Protein AF-W7A3Y7-F1 (afdb_monomer_lite)

Structure (mmCIF, N/CA/C/O backbone):
data_AF-W7A3Y7-F1
#
_entry.id   AF-W7A3Y7-F1
#
loop_
_atom_site.group_PDB
_atom_site.id
_atom_site.type_symbol
_atom_site.label_atom_id
_atom_site.label_alt_id
_atom_site.label_comp_id
_atom_site.label_asym_id
_atom_site.label_entity_id
_atom_site.label_seq_id
_atom_site.pdbx_PDB_ins_code
_atom_site.Cartn_x
_atom_site.Cartn_y
_atom_site.Cartn_z
_atom_site.occupancy
_atom_site.B_iso_or_equiv
_atom_site.auth_seq_id
_atom_site.auth_comp_id
_atom_site.auth_asym_id
_atom_site.auth_atom_id
_atom_site.pdbx_PDB_model_num
ATOM 1 N N . MET A 1 1 ? 10.934 14.069 -15.370 1.00 60.59 1 MET A N 1
ATOM 2 C CA . MET A 1 1 ? 11.482 12.691 -15.290 1.00 60.59 1 MET A CA 1
ATOM 3 C C . MET A 1 1 ? 10.291 11.800 -15.023 1.00 60.59 1 MET A C 1
ATOM 5 O O . MET A 1 1 ? 9.568 12.120 -14.091 1.00 60.59 1 MET A O 1
ATOM 9 N N . ALA A 1 2 ? 10.049 10.780 -15.849 1.00 69.75 2 ALA A N 1
ATOM 10 C CA . ALA A 1 2 ? 8.866 9.931 -15.703 1.00 69.75 2 ALA A CA 1
ATOM 11 C C . ALA A 1 2 ? 8.792 9.339 -14.287 1.00 69.75 2 ALA A C 1
ATOM 13 O O . ALA A 1 2 ? 9.821 8.913 -13.747 1.00 69.75 2 ALA A O 1
ATOM 14 N N . LEU A 1 3 ? 7.596 9.339 -13.691 1.00 74.62 3 LEU A N 1
ATOM 15 C CA . LEU A 1 3 ? 7.361 8.650 -12.430 1.00 74.62 3 LEU A CA 1
ATOM 16 C C . LEU A 1 3 ? 7.684 7.170 -12.611 1.00 74.62 3 LEU A C 1
ATOM 18 O O . LEU A 1 3 ? 7.293 6.554 -13.598 1.00 74.62 3 LEU A O 1
ATOM 22 N N . ARG A 1 4 ? 8.398 6.613 -11.637 1.00 90.56 4 ARG A N 1
ATOM 23 C CA . ARG A 1 4 ? 8.626 5.177 -11.542 1.00 90.56 4 ARG A CA 1
ATOM 24 C C . ARG A 1 4 ? 8.262 4.723 -10.151 1.00 90.56 4 ARG A C 1
ATOM 26 O O . ARG A 1 4 ? 8.845 5.215 -9.181 1.00 90.56 4 ARG A O 1
ATOM 33 N N . PHE A 1 5 ? 7.337 3.777 -10.054 1.00 95.06 5 PHE A N 1
ATOM 34 C CA . PHE A 1 5 ? 6.954 3.227 -8.758 1.00 95.06 5 PHE A CA 1
ATOM 35 C C . PHE A 1 5 ? 8.155 2.580 -8.046 1.00 95.06 5 PHE A C 1
ATOM 37 O O . PHE A 1 5 ? 8.391 2.859 -6.872 1.00 95.06 5 PHE A O 1
ATOM 44 N N . SER A 1 6 ? 9.006 1.848 -8.779 1.00 94.56 6 SER A N 1
ATOM 45 C CA . SER A 1 6 ? 10.270 1.297 -8.259 1.00 94.56 6 SER A CA 1
ATOM 46 C C . SER A 1 6 ? 11.195 2.374 -7.671 1.00 94.56 6 SER A C 1
ATOM 48 O O . SER A 1 6 ? 11.823 2.171 -6.632 1.00 94.56 6 SER A O 1
ATOM 50 N N . SER A 1 7 ? 11.242 3.559 -8.290 1.00 94.25 7 SER A N 1
ATOM 51 C CA . SER A 1 7 ? 12.033 4.693 -7.802 1.00 94.25 7 SER A CA 1
ATOM 52 C C . SER A 1 7 ? 11.414 5.364 -6.579 1.00 94.25 7 SER A C 1
ATOM 54 O O . SER A 1 7 ? 12.153 5.914 -5.765 1.00 94.25 7 SER A O 1
ATOM 56 N N . TRP A 1 8 ? 10.085 5.348 -6.437 1.00 95.69 8 TRP A N 1
ATOM 57 C CA . TRP A 1 8 ? 9.432 5.780 -5.201 1.00 95.69 8 TRP A CA 1
ATOM 58 C C . TRP A 1 8 ? 9.780 4.827 -4.055 1.00 95.69 8 TRP A C 1
ATOM 60 O O . TRP A 1 8 ? 10.244 5.299 -3.020 1.00 95.69 8 TRP A O 1
ATOM 70 N N . ILE A 1 9 ? 9.672 3.509 -4.270 1.00 97.12 9 ILE A N 1
ATOM 71 C CA . ILE A 1 9 ? 10.084 2.494 -3.287 1.00 97.12 9 ILE A CA 1
ATOM 72 C C . ILE A 1 9 ? 11.528 2.733 -2.836 1.00 97.12 9 ILE A C 1
ATOM 74 O O . ILE A 1 9 ? 11.793 2.832 -1.640 1.00 97.12 9 ILE A O 1
ATOM 78 N N . GLU A 1 10 ? 12.451 2.898 -3.784 1.00 95.38 10 GLU A N 1
ATOM 79 C CA . GLU A 1 10 ? 13.852 3.168 -3.468 1.00 95.38 10 GLU A CA 1
ATOM 80 C C . GLU A 1 10 ? 14.019 4.476 -2.677 1.00 95.38 10 GLU A C 1
ATOM 82 O O . GLU A 1 10 ? 14.475 4.479 -1.538 1.00 95.38 10 GLU A O 1
ATOM 87 N N . LYS A 1 11 ? 13.609 5.610 -3.248 1.00 95.38 11 LYS A N 1
ATOM 88 C CA . LYS A 1 11 ? 13.952 6.926 -2.689 1.00 95.38 11 LYS A CA 1
ATOM 89 C C . LYS A 1 11 ? 13.174 7.274 -1.426 1.00 95.38 11 LYS A C 1
ATOM 91 O O . LYS A 1 11 ? 13.596 8.143 -0.661 1.00 95.38 11 LYS A O 1
ATOM 96 N N . ARG A 1 12 ? 11.978 6.708 -1.255 1.00 95.75 12 ARG A N 1
ATOM 97 C CA . ARG A 1 12 ? 11.055 7.085 -0.177 1.00 95.75 12 ARG A CA 1
ATOM 98 C C . ARG A 1 12 ? 10.950 6.043 0.916 1.00 95.75 12 ARG A C 1
ATOM 100 O O . ARG A 1 12 ? 10.725 6.444 2.054 1.00 95.75 12 ARG A O 1
ATOM 107 N N . LEU A 1 13 ? 11.145 4.764 0.604 1.00 95.88 13 LEU A N 1
ATOM 108 C CA . LEU A 1 13 ? 11.125 3.707 1.614 1.00 95.88 13 LEU A CA 1
ATOM 109 C C . LEU A 1 13 ? 12.544 3.245 1.926 1.00 95.88 13 LEU A C 1
ATOM 111 O O . LEU A 1 13 ? 12.982 3.353 3.066 1.00 95.88 13 LEU A O 1
ATOM 115 N N . TRP A 1 14 ? 13.291 2.804 0.912 1.00 93.62 14 TRP A N 1
ATOM 116 C CA . TRP A 1 14 ? 14.622 2.238 1.116 1.00 93.62 14 TRP A CA 1
ATOM 117 C C . TRP A 1 14 ? 15.606 3.269 1.673 1.00 93.62 14 TRP A C 1
ATOM 119 O O . TRP A 1 14 ? 16.151 3.067 2.754 1.00 93.62 14 TRP A O 1
ATOM 129 N N . ASP A 1 15 ? 15.804 4.395 0.993 1.00 94.38 15 ASP A N 1
ATOM 130 C CA . ASP A 1 15 ? 16.805 5.405 1.370 1.00 94.38 15 ASP A CA 1
ATOM 131 C C . ASP A 1 15 ? 16.463 6.147 2.670 1.00 94.38 15 ASP A C 1
ATOM 133 O O . ASP A 1 15 ? 17.342 6.715 3.318 1.00 94.38 15 ASP A O 1
ATOM 137 N N . LYS A 1 16 ? 15.182 6.151 3.058 1.00 94.31 16 LYS A N 1
ATOM 138 C CA . LYS A 1 16 ? 14.692 6.805 4.280 1.00 94.31 16 LYS A CA 1
ATOM 139 C C . LYS A 1 16 ? 14.500 5.852 5.457 1.00 94.31 16 LYS A C 1
ATOM 141 O O . LYS A 1 16 ? 14.085 6.324 6.520 1.00 94.31 16 LYS A O 1
ATOM 146 N N . ARG A 1 17 ? 14.754 4.552 5.275 1.00 93.50 17 ARG A N 1
ATOM 147 C CA . ARG A 1 17 ? 14.621 3.559 6.344 1.00 93.50 17 ARG A CA 1
ATOM 148 C C . ARG A 1 17 ? 15.483 3.952 7.533 1.00 93.50 17 ARG A C 1
ATOM 150 O O . ARG A 1 17 ? 16.580 4.489 7.364 1.00 93.50 17 ARG A O 1
ATOM 157 N N . ASP A 1 18 ? 14.978 3.698 8.729 1.00 86.31 18 ASP A N 1
ATOM 158 C CA . ASP A 1 18 ? 15.773 3.941 9.922 1.00 86.31 18 ASP A CA 1
ATOM 159 C C . ASP A 1 18 ? 16.902 2.904 10.021 1.00 86.31 18 ASP A C 1
ATOM 161 O O . ASP A 1 18 ? 16.660 1.698 9.973 1.00 86.31 18 ASP A O 1
ATOM 165 N N . LEU A 1 19 ? 18.140 3.389 10.126 1.00 78.00 19 LEU A N 1
ATOM 166 C CA . LEU A 1 19 ? 19.330 2.570 10.383 1.00 78.00 19 LEU A CA 1
ATOM 167 C C . LEU A 1 19 ? 19.715 2.586 11.872 1.00 78.00 19 LEU A C 1
ATOM 169 O O . LEU A 1 19 ? 20.719 1.988 12.259 1.00 78.00 19 LEU A O 1
ATOM 173 N N . GLY A 1 20 ? 18.967 3.324 12.696 1.00 67.62 20 GLY A N 1
ATOM 174 C CA . GLY A 1 20 ? 19.275 3.571 14.094 1.00 67.62 20 GLY A CA 1
ATOM 175 C C . GLY A 1 20 ? 19.266 2.313 14.964 1.00 67.62 20 GLY A C 1
ATOM 176 O O . GLY A 1 20 ? 18.421 1.430 14.836 1.00 67.62 20 GLY A O 1
ATOM 177 N N . THR A 1 21 ? 20.198 2.281 15.916 1.00 55.84 21 THR A N 1
ATOM 178 C CA . THR A 1 21 ? 20.364 1.250 16.956 1.00 55.84 21 THR A CA 1
ATOM 179 C C . THR A 1 21 ? 19.350 1.339 18.104 1.00 55.84 21 THR A C 1
ATOM 181 O O . THR A 1 21 ? 19.388 0.501 18.999 1.00 55.84 21 THR A O 1
ATOM 184 N N . GLU A 1 22 ? 18.469 2.347 18.122 1.00 54.97 22 GLU A N 1
ATOM 185 C CA . GLU A 1 22 ? 17.549 2.618 19.245 1.00 54.97 22 GLU A CA 1
ATOM 186 C C . GLU A 1 22 ? 16.106 2.153 19.022 1.00 54.97 22 GLU A C 1
ATOM 188 O O . GLU A 1 22 ? 15.279 2.263 19.932 1.00 54.97 22 GLU A O 1
ATOM 193 N N . ALA A 1 23 ? 15.777 1.605 17.850 1.00 56.00 23 ALA A N 1
ATOM 194 C CA . ALA A 1 23 ? 14.502 0.922 17.702 1.00 56.00 23 ALA A CA 1
ATOM 195 C C . ALA A 1 23 ? 14.507 -0.272 18.666 1.00 56.00 23 ALA A C 1
ATOM 197 O O . ALA A 1 23 ? 15.309 -1.192 18.497 1.00 56.00 23 ALA A O 1
ATOM 198 N N . LYS A 1 24 ? 13.648 -0.236 19.701 1.00 59.78 24 LYS A N 1
ATOM 199 C CA . LYS A 1 24 ? 13.342 -1.416 20.521 1.00 59.78 24 LYS A CA 1
ATOM 200 C C . LYS A 1 24 ? 13.127 -2.557 19.545 1.00 59.78 24 LYS A C 1
ATOM 202 O O . LYS A 1 24 ? 12.223 -2.432 18.728 1.00 59.78 24 LYS A O 1
ATOM 207 N N . GLU A 1 25 ? 13.976 -3.585 19.595 1.00 58.66 25 GLU A N 1
ATOM 208 C CA . GLU A 1 25 ? 13.866 -4.760 18.731 1.00 58.66 25 GLU A CA 1
ATOM 209 C C . GLU A 1 25 ? 12.423 -5.254 18.823 1.00 58.66 25 GLU A C 1
ATOM 211 O O . GLU A 1 25 ? 12.028 -5.777 19.873 1.00 58.66 25 GLU A O 1
ATOM 216 N N . PRO A 1 26 ? 11.586 -5.006 17.800 1.00 60.00 26 PRO A N 1
ATOM 217 C CA . PRO A 1 26 ? 10.207 -5.407 17.904 1.00 60.00 26 PRO A CA 1
ATOM 218 C C . PRO A 1 26 ? 10.237 -6.923 17.782 1.00 60.00 26 PRO A C 1
ATOM 220 O O . PRO A 1 26 ? 10.979 -7.485 16.970 1.00 60.00 26 PRO A O 1
ATOM 223 N N . THR A 1 27 ? 9.527 -7.575 18.690 1.00 59.59 27 THR A N 1
ATOM 224 C CA . THR A 1 27 ? 9.812 -8.962 19.063 1.00 59.59 27 THR A CA 1
ATOM 225 C C . THR A 1 27 ? 9.476 -9.939 17.932 1.00 59.59 27 THR A C 1
ATOM 227 O O . THR A 1 27 ? 10.011 -11.043 17.909 1.00 59.59 27 THR A O 1
ATOM 230 N N . GLU A 1 28 ? 8.640 -9.518 16.970 1.00 81.44 28 GLU A N 1
ATOM 231 C CA . GLU A 1 28 ? 8.126 -10.346 15.874 1.00 81.44 28 GLU A CA 1
ATOM 232 C C . GLU A 1 28 ? 7.892 -9.542 14.575 1.00 81.44 28 GLU A C 1
ATOM 234 O O . GLU A 1 28 ? 7.748 -8.314 14.596 1.00 81.44 28 GLU A O 1
ATOM 239 N N . GLY A 1 29 ? 7.845 -10.239 13.434 1.00 88.81 29 GLY A N 1
ATOM 240 C CA . GLY A 1 29 ? 7.536 -9.678 12.111 1.00 88.81 29 GLY A CA 1
ATOM 241 C C . GLY A 1 29 ? 8.755 -9.289 11.266 1.00 88.81 29 GLY A C 1
ATOM 242 O O . GLY A 1 29 ? 9.895 -9.299 11.726 1.00 88.81 29 GLY A O 1
ATOM 243 N N . ILE A 1 30 ? 8.499 -8.955 10.001 1.00 93.81 30 ILE A N 1
ATOM 244 C CA . ILE A 1 30 ? 9.541 -8.635 9.014 1.00 93.81 30 ILE A CA 1
ATOM 245 C C . ILE A 1 30 ? 10.103 -7.222 9.207 1.00 93.81 30 ILE A C 1
ATOM 247 O O . ILE A 1 30 ? 9.385 -6.300 9.603 1.00 93.81 30 ILE A O 1
ATOM 251 N N . ARG A 1 31 ? 11.380 -7.014 8.864 1.00 94.44 31 ARG A N 1
ATOM 252 C CA . ARG A 1 31 ? 12.031 -5.689 8.909 1.00 94.44 31 ARG A CA 1
ATOM 253 C C . ARG A 1 31 ? 12.672 -5.318 7.592 1.00 94.44 31 ARG A C 1
ATOM 255 O O . ARG A 1 31 ? 13.374 -6.129 6.992 1.00 94.44 31 ARG A O 1
ATOM 262 N N . LEU A 1 32 ? 12.556 -4.056 7.193 1.00 95.00 32 LEU A N 1
ATOM 263 C CA . LEU A 1 32 ? 13.167 -3.577 5.957 1.00 95.00 32 LEU A CA 1
ATOM 264 C C . LEU A 1 32 ? 14.701 -3.721 5.965 1.00 95.00 32 LEU A C 1
ATOM 266 O O . LEU A 1 32 ? 15.293 -4.066 4.943 1.00 95.00 32 LEU A O 1
ATOM 270 N N . LYS A 1 33 ? 15.339 -3.552 7.135 1.00 94.12 33 LYS A N 1
ATOM 271 C CA . LYS A 1 33 ? 16.793 -3.734 7.321 1.00 94.12 33 LYS A CA 1
ATOM 272 C C . LYS A 1 33 ? 17.286 -5.150 6.983 1.00 94.12 33 LYS A C 1
ATOM 274 O O . LYS A 1 33 ? 18.438 -5.321 6.612 1.00 94.12 33 LYS A O 1
ATOM 279 N N . GLU A 1 34 ? 16.431 -6.172 7.051 1.00 93.50 34 GLU A N 1
ATOM 280 C CA . GLU A 1 34 ? 16.818 -7.563 6.754 1.00 93.50 34 GLU A CA 1
ATOM 281 C C . GLU A 1 34 ? 17.091 -7.803 5.266 1.00 93.50 34 GLU A C 1
ATOM 283 O O . GLU A 1 34 ? 17.740 -8.787 4.908 1.00 93.50 34 GLU A O 1
ATOM 288 N N . LEU A 1 35 ? 16.610 -6.916 4.391 1.00 94.81 35 LEU A N 1
ATOM 289 C CA . LEU A 1 35 ? 16.887 -6.965 2.957 1.00 94.81 35 LEU A CA 1
ATOM 290 C C . LEU A 1 35 ? 18.252 -6.349 2.601 1.00 94.81 35 LEU A C 1
ATOM 292 O O . LEU A 1 35 ? 18.639 -6.367 1.430 1.00 94.81 35 LEU A O 1
ATOM 296 N N . GLU A 1 36 ? 18.971 -5.773 3.571 1.00 93.31 36 GLU A N 1
ATOM 297 C CA . GLU A 1 36 ? 20.301 -5.217 3.342 1.00 93.31 36 GLU A CA 1
ATOM 298 C C . GLU A 1 36 ? 21.298 -6.300 2.937 1.00 93.31 36 GLU A C 1
ATOM 300 O O . GLU A 1 36 ? 21.252 -7.446 3.386 1.00 93.31 36 GLU A O 1
ATOM 305 N N . GLN A 1 37 ? 22.221 -5.921 2.057 1.00 87.25 37 GLN A N 1
ATOM 306 C CA . GLN A 1 37 ? 23.302 -6.803 1.664 1.00 87.25 37 GLN A CA 1
ATOM 307 C C . GLN A 1 37 ? 24.358 -6.836 2.770 1.00 87.25 37 GLN A C 1
ATOM 309 O O . GLN A 1 37 ? 24.972 -5.815 3.081 1.00 87.25 37 GLN A O 1
ATOM 314 N N . THR A 1 38 ? 24.638 -8.027 3.292 1.00 84.81 38 THR A N 1
ATOM 315 C CA . THR A 1 38 ? 25.818 -8.242 4.130 1.00 84.81 38 THR A CA 1
ATOM 316 C C . THR A 1 38 ? 27.081 -8.025 3.278 1.00 84.81 38 THR A C 1
ATOM 318 O O . THR A 1 38 ? 27.192 -8.658 2.223 1.00 84.81 38 THR A O 1
ATOM 321 N N . PRO A 1 39 ? 28.058 -7.193 3.701 1.00 81.19 39 PRO A N 1
ATOM 322 C CA . PRO A 1 39 ? 29.222 -6.803 2.890 1.00 81.19 39 PRO A CA 1
ATOM 323 C C . PRO A 1 39 ? 30.081 -7.942 2.304 1.00 81.19 39 PRO A C 1
ATOM 325 O O . PRO A 1 39 ? 30.915 -7.676 1.447 1.00 81.19 39 PRO A O 1
ATOM 328 N N . ASN A 1 40 ? 29.878 -9.197 2.723 1.00 81.25 40 ASN A N 1
ATOM 329 C CA . ASN A 1 40 ? 30.700 -10.348 2.338 1.00 81.25 40 ASN A CA 1
ATOM 330 C C . ASN A 1 40 ? 29.916 -11.535 1.740 1.00 81.25 40 ASN A C 1
ATOM 332 O O . ASN A 1 40 ? 30.507 -12.591 1.518 1.00 81.25 40 ASN A O 1
ATOM 336 N N . THR A 1 41 ? 28.615 -11.393 1.463 1.00 77.31 41 THR A N 1
ATOM 337 C CA . THR A 1 41 ? 27.787 -12.496 0.937 1.00 77.31 41 THR A CA 1
ATOM 338 C C . THR A 1 41 ? 27.327 -12.168 -0.484 1.00 77.31 41 THR A C 1
ATOM 340 O O . THR A 1 41 ? 26.501 -11.284 -0.702 1.00 77.31 41 THR A O 1
ATOM 343 N N . THR A 1 42 ? 27.880 -12.863 -1.480 1.00 72.00 42 THR A N 1
ATOM 344 C CA . THR A 1 42 ? 27.654 -12.590 -2.915 1.00 72.00 42 THR A CA 1
ATOM 345 C C . THR A 1 42 ? 26.399 -13.250 -3.491 1.00 72.00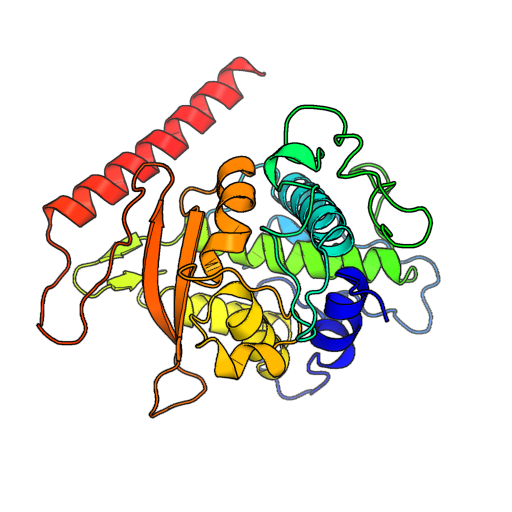 42 THR A C 1
ATOM 347 O O . THR A 1 42 ? 26.144 -13.142 -4.684 1.00 72.00 42 THR A O 1
ATOM 350 N N . ALA A 1 43 ? 25.602 -13.957 -2.691 1.00 85.81 43 ALA A N 1
ATOM 351 C CA . ALA A 1 43 ? 24.397 -14.629 -3.174 1.00 85.81 43 ALA A CA 1
ATOM 352 C C . ALA A 1 43 ? 23.474 -15.006 -2.009 1.00 85.81 43 ALA A C 1
ATOM 354 O O . ALA A 1 43 ? 23.208 -16.180 -1.778 1.00 85.81 43 ALA A O 1
ATOM 355 N N . GLU A 1 44 ? 23.011 -14.024 -1.238 1.00 94.88 44 GLU A N 1
ATOM 356 C CA . GLU A 1 44 ? 22.002 -14.295 -0.212 1.00 94.88 44 GLU A CA 1
ATOM 357 C C . GLU A 1 44 ? 20.596 -14.219 -0.841 1.00 94.88 44 GLU A C 1
ATOM 359 O O . GLU A 1 44 ? 20.191 -13.131 -1.285 1.00 94.88 44 GLU A O 1
ATOM 364 N N . PRO A 1 45 ? 19.865 -15.346 -0.950 1.00 96.00 45 PRO A N 1
ATOM 365 C CA . PRO A 1 45 ? 18.470 -15.311 -1.362 1.00 96.00 45 PRO A CA 1
ATOM 366 C C . PRO A 1 45 ? 17.630 -14.627 -0.276 1.00 96.00 45 PRO A C 1
ATOM 368 O O . PRO A 1 45 ? 17.954 -14.664 0.911 1.00 96.00 45 PRO A O 1
ATOM 371 N N . ILE A 1 46 ? 16.549 -13.975 -0.686 1.00 96.06 46 ILE A N 1
ATOM 372 C CA . ILE A 1 46 ? 15.518 -13.492 0.233 1.00 96.06 46 ILE A CA 1
ATOM 373 C C . ILE A 1 46 ? 14.614 -14.686 0.551 1.00 96.06 46 ILE A C 1
ATOM 375 O O . ILE A 1 46 ? 14.166 -15.362 -0.373 1.00 96.06 46 ILE A O 1
ATOM 379 N N . ASP A 1 47 ? 14.368 -14.944 1.837 1.00 95.56 47 ASP A N 1
ATOM 380 C CA . ASP A 1 47 ? 13.510 -16.047 2.286 1.00 95.56 47 ASP A CA 1
ATOM 381 C C . ASP A 1 47 ? 12.106 -15.944 1.666 1.00 95.56 47 ASP A C 1
ATOM 383 O O . ASP A 1 47 ? 11.441 -14.914 1.775 1.00 95.56 47 ASP A O 1
ATOM 387 N N . GLU A 1 48 ? 11.652 -17.017 1.018 1.00 93.69 48 GLU A N 1
ATOM 388 C CA . GLU A 1 48 ? 10.341 -17.081 0.367 1.00 93.69 48 GLU A CA 1
ATOM 389 C C . GLU A 1 48 ? 9.185 -17.068 1.377 1.00 93.69 48 GLU A C 1
ATOM 391 O O . GLU A 1 48 ? 8.109 -16.555 1.066 1.00 93.69 48 GLU A O 1
ATOM 396 N N . ASN A 1 49 ? 9.419 -17.552 2.603 1.00 93.19 49 ASN A N 1
ATOM 397 C CA . ASN A 1 49 ? 8.409 -17.594 3.665 1.00 93.19 49 ASN A CA 1
ATOM 398 C C . ASN A 1 49 ? 8.286 -16.268 4.427 1.00 93.19 49 ASN A C 1
ATOM 400 O O . ASN A 1 49 ? 7.408 -16.118 5.279 1.00 93.19 49 ASN A O 1
ATOM 404 N N . ARG A 1 50 ? 9.137 -15.284 4.108 1.00 94.31 50 ARG A N 1
ATOM 405 C CA . ARG A 1 50 ? 9.164 -13.955 4.733 1.00 94.31 50 ARG A CA 1
ATOM 406 C C . ARG A 1 50 ? 7.772 -13.330 4.845 1.00 94.31 50 ARG A C 1
ATOM 408 O O . ARG A 1 50 ? 7.415 -12.786 5.883 1.00 94.31 50 ARG A O 1
ATOM 415 N N . TRP A 1 51 ? 6.976 -13.418 3.783 1.00 95.44 51 TRP A N 1
ATOM 416 C CA . TRP A 1 51 ? 5.673 -12.753 3.718 1.00 95.44 51 TRP A CA 1
ATOM 417 C C . TRP A 1 51 ? 4.548 -13.523 4.402 1.00 95.44 51 TRP A C 1
ATOM 419 O O . TRP A 1 51 ? 3.514 -12.928 4.683 1.00 95.44 51 TRP A O 1
ATOM 429 N N . GLU A 1 52 ? 4.727 -14.809 4.712 1.00 91.31 52 GLU A N 1
ATOM 430 C CA . GLU A 1 52 ? 3.701 -15.599 5.407 1.00 91.31 52 GLU A CA 1
ATOM 431 C C . GLU A 1 52 ? 3.529 -15.173 6.870 1.00 91.31 52 GLU A C 1
ATOM 433 O O . GLU A 1 52 ? 2.461 -15.362 7.445 1.00 91.31 52 GLU A O 1
ATOM 438 N N . ARG A 1 53 ? 4.565 -14.559 7.458 1.00 89.12 53 ARG A N 1
ATOM 439 C CA . ARG A 1 53 ? 4.589 -14.084 8.850 1.00 89.12 53 ARG A CA 1
ATOM 440 C C . ARG A 1 53 ? 4.944 -12.605 8.945 1.00 89.12 53 ARG A C 1
ATOM 442 O O . ARG A 1 53 ? 5.706 -12.201 9.821 1.00 89.12 53 ARG A O 1
ATOM 449 N N . ALA A 1 54 ? 4.391 -11.791 8.043 1.00 92.81 54 ALA A N 1
ATOM 450 C CA . ALA A 1 54 ? 4.706 -10.364 7.958 1.00 92.81 54 ALA A CA 1
ATOM 451 C C . ALA A 1 54 ? 4.611 -9.635 9.316 1.00 92.81 54 ALA A C 1
ATOM 453 O O . ALA A 1 54 ? 5.431 -8.764 9.597 1.00 92.81 54 ALA A O 1
ATOM 454 N N . LEU A 1 55 ? 3.660 -10.030 10.171 1.00 94.50 55 LEU A N 1
ATOM 455 C CA . LEU A 1 55 ? 3.388 -9.402 11.471 1.00 94.50 55 LEU A CA 1
ATOM 456 C C . LEU A 1 55 ? 3.555 -10.339 12.677 1.00 94.50 55 LEU A C 1
ATOM 458 O O . LEU A 1 55 ? 3.115 -9.988 13.765 1.00 94.50 55 LEU A O 1
ATOM 462 N N . GLY A 1 56 ? 4.183 -11.506 12.504 1.00 91.56 56 GLY A N 1
ATOM 463 C CA . GLY A 1 56 ? 4.296 -12.501 13.576 1.00 91.56 56 GLY A CA 1
ATOM 464 C C . GLY A 1 56 ? 3.032 -13.338 13.778 1.00 91.56 56 GLY A C 1
ATOM 465 O O . GLY A 1 56 ? 2.202 -13.463 12.869 1.00 91.56 56 GLY A O 1
ATOM 466 N N . ASP A 1 57 ? 2.919 -13.946 14.957 1.00 90.38 57 ASP A N 1
ATOM 467 C CA . ASP A 1 57 ? 1.808 -14.833 15.295 1.00 90.38 57 ASP A CA 1
ATOM 468 C C . ASP A 1 57 ? 0.566 -14.031 15.740 1.00 90.38 57 ASP A C 1
ATOM 470 O O . ASP A 1 57 ? 0.640 -12.880 16.163 1.00 90.38 57 ASP A O 1
ATOM 474 N N . GLY A 1 58 ? -0.623 -14.630 15.627 1.00 90.69 58 GLY A N 1
ATOM 475 C CA . GLY A 1 58 ? -1.884 -14.016 16.076 1.00 90.69 58 GLY A CA 1
ATOM 476 C C . GLY A 1 58 ? -2.623 -13.172 15.032 1.00 90.69 58 GLY A C 1
ATOM 477 O O . GLY A 1 58 ? -3.800 -12.869 15.229 1.00 90.69 58 GLY A O 1
ATOM 478 N N . PHE A 1 59 ? -2.003 -12.870 13.889 1.00 93.75 59 PHE A N 1
ATOM 479 C CA . PHE A 1 59 ? -2.683 -12.234 12.760 1.00 93.75 59 PHE A CA 1
ATOM 480 C C . PHE A 1 59 ? -3.189 -13.258 11.744 1.00 93.75 59 PHE A C 1
ATOM 482 O O . PHE A 1 59 ? -2.485 -14.180 11.336 1.00 93.75 59 PHE A O 1
ATOM 489 N N . THR A 1 60 ? -4.415 -13.059 11.263 1.00 93.25 60 THR A N 1
ATOM 490 C CA . THR A 1 60 ? -4.948 -13.847 10.146 1.00 93.25 60 THR A CA 1
ATOM 491 C C . THR A 1 60 ? -4.414 -13.300 8.824 1.00 93.25 60 THR A C 1
ATOM 493 O O . THR A 1 60 ? -4.766 -12.190 8.432 1.00 93.25 60 THR A O 1
ATOM 496 N N . GLY A 1 61 ? -3.581 -14.067 8.122 1.00 90.56 61 GLY A N 1
ATOM 497 C CA . GLY A 1 61 ? -3.083 -13.719 6.787 1.00 90.56 61 GLY A CA 1
ATOM 498 C C . GLY A 1 61 ? -4.011 -14.162 5.646 1.00 90.56 61 GLY A C 1
ATOM 499 O O . GLY A 1 61 ? -4.866 -15.041 5.793 1.00 90.56 61 GLY A O 1
ATOM 500 N N . LEU A 1 62 ? -3.819 -13.589 4.455 1.00 91.12 62 LEU A N 1
ATOM 501 C CA . LEU A 1 62 ? -4.414 -14.132 3.230 1.00 91.12 62 LEU A CA 1
ATOM 502 C C . LEU A 1 62 ? -3.603 -15.336 2.728 1.00 91.12 62 LEU A C 1
ATOM 504 O O . LEU A 1 62 ? -2.389 -15.266 2.610 1.00 91.12 62 LEU A O 1
ATOM 508 N N . HIS A 1 63 ? -4.283 -16.418 2.338 1.00 91.31 63 HIS A N 1
ATOM 509 C CA . HIS A 1 63 ? -3.675 -17.502 1.549 1.00 91.31 63 HIS A CA 1
ATOM 510 C C . HIS A 1 63 ? -2.872 -16.989 0.337 1.00 91.31 63 HIS A C 1
ATOM 512 O O . HIS A 1 63 ? -3.354 -16.100 -0.374 1.00 91.31 63 HIS A O 1
ATOM 518 N N . ASP A 1 64 ? -1.713 -17.601 0.072 1.00 93.50 64 ASP A N 1
ATOM 519 C CA . ASP A 1 64 ? -0.749 -17.207 -0.967 1.00 93.50 64 ASP A CA 1
ATOM 520 C C . ASP A 1 64 ? -0.328 -15.730 -0.885 1.00 93.50 64 ASP A C 1
ATOM 522 O O . ASP A 1 64 ? -0.229 -15.045 -1.908 1.00 93.50 64 ASP A O 1
ATOM 526 N N . LEU A 1 65 ? -0.096 -15.212 0.327 1.00 94.31 65 LEU A N 1
ATOM 527 C CA . LEU A 1 65 ? 0.230 -13.798 0.521 1.00 94.31 65 LEU A CA 1
ATOM 528 C C . LEU A 1 65 ? 1.436 -13.357 -0.319 1.00 94.31 65 LEU A C 1
ATOM 530 O O . LEU A 1 65 ? 1.371 -12.304 -0.943 1.00 94.31 65 LEU A O 1
ATOM 534 N N . GLN A 1 66 ? 2.469 -14.202 -0.429 1.00 95.25 66 GLN A N 1
ATOM 535 C CA . GLN A 1 66 ? 3.626 -13.983 -1.304 1.00 95.25 66 GLN A CA 1
ATOM 536 C C . GLN A 1 66 ? 3.219 -13.750 -2.768 1.00 95.25 66 GLN A C 1
ATOM 538 O O . GLN A 1 66 ? 3.630 -12.772 -3.388 1.00 95.25 66 GLN A O 1
ATOM 543 N N . LEU A 1 67 ? 2.422 -14.648 -3.355 1.00 94.94 67 LEU A N 1
ATOM 544 C CA . LEU A 1 67 ? 2.028 -14.527 -4.760 1.00 94.94 67 LEU A CA 1
ATOM 545 C C . LEU A 1 67 ? 1.134 -13.300 -4.972 1.00 94.94 67 LEU A C 1
ATOM 547 O O . LEU A 1 67 ? 1.313 -12.571 -5.944 1.00 94.94 67 LEU A O 1
ATOM 551 N N . ARG A 1 68 ? 0.188 -13.053 -4.058 1.00 95.62 68 ARG A N 1
ATOM 552 C CA . ARG A 1 68 ? -0.733 -11.911 -4.140 1.00 95.62 68 ARG A CA 1
ATOM 553 C C . ARG A 1 68 ? 0.002 -10.581 -4.036 1.00 95.62 68 ARG A C 1
ATOM 555 O O . ARG A 1 68 ? -0.265 -9.696 -4.844 1.00 95.62 68 ARG A O 1
ATOM 562 N N . SER A 1 69 ? 0.928 -10.449 -3.087 1.00 96.88 69 SER A N 1
ATOM 563 C CA . SER A 1 69 ? 1.722 -9.232 -2.925 1.00 96.88 69 SER A CA 1
ATOM 564 C C . SER A 1 69 ? 2.641 -9.009 -4.127 1.00 96.88 69 SER A C 1
ATOM 566 O O . SER A 1 69 ? 2.684 -7.895 -4.642 1.00 96.88 69 SER A O 1
ATOM 568 N N . MET A 1 70 ? 3.277 -10.059 -4.662 1.00 96.94 70 MET A N 1
ATOM 569 C CA . MET A 1 70 ? 4.097 -9.963 -5.877 1.00 96.94 70 MET A CA 1
ATOM 570 C C . MET A 1 70 ? 3.283 -9.479 -7.086 1.00 96.94 70 MET A C 1
ATOM 572 O O . MET A 1 70 ? 3.662 -8.499 -7.727 1.00 96.94 70 MET A O 1
ATOM 576 N N . LEU A 1 71 ? 2.150 -10.129 -7.379 1.00 95.88 71 LEU A N 1
ATOM 577 C CA . LEU A 1 71 ? 1.295 -9.757 -8.512 1.00 95.88 71 LEU A CA 1
ATOM 578 C C . LEU A 1 71 ? 0.734 -8.341 -8.351 1.00 95.88 71 LEU A C 1
ATOM 580 O O . LEU A 1 71 ? 0.644 -7.599 -9.326 1.00 95.88 71 LEU A O 1
ATOM 584 N N . MET A 1 72 ? 0.385 -7.944 -7.125 1.00 97.00 72 MET A N 1
ATOM 585 C CA . MET A 1 72 ? -0.086 -6.592 -6.842 1.00 97.00 72 MET A CA 1
ATOM 586 C C . MET A 1 72 ? 1.012 -5.547 -7.024 1.00 97.00 72 MET A C 1
ATOM 588 O O . MET A 1 72 ? 0.752 -4.521 -7.643 1.00 97.00 72 MET A O 1
ATOM 592 N N . CYS A 1 73 ? 2.241 -5.815 -6.582 1.00 97.69 73 CYS A N 1
ATOM 593 C CA . CYS A 1 73 ? 3.385 -4.940 -6.840 1.00 97.69 73 CYS A CA 1
ATOM 594 C C . CYS A 1 73 ? 3.633 -4.741 -8.337 1.00 97.69 73 CYS A C 1
ATOM 596 O O . CYS A 1 73 ? 3.828 -3.610 -8.778 1.00 97.69 73 CYS A O 1
ATOM 598 N N . GLN A 1 74 ? 3.582 -5.817 -9.126 1.00 96.25 74 GLN A N 1
ATOM 599 C CA . GLN A 1 74 ? 3.736 -5.757 -10.583 1.00 96.25 74 GLN A CA 1
ATOM 600 C C . GLN A 1 74 ? 2.609 -4.959 -11.248 1.00 96.25 74 GLN A C 1
ATOM 602 O O . GLN A 1 74 ? 2.872 -4.102 -12.089 1.00 96.25 74 GLN A O 1
ATOM 607 N N . ALA A 1 75 ? 1.361 -5.204 -10.839 1.00 96.25 75 ALA A N 1
ATOM 608 C CA . ALA A 1 75 ? 0.194 -4.501 -11.359 1.00 96.25 75 ALA A CA 1
ATOM 609 C C . ALA A 1 75 ? 0.237 -2.997 -11.030 1.00 96.25 75 ALA A C 1
ATOM 611 O O . ALA A 1 75 ? -0.017 -2.171 -11.903 1.00 96.25 75 ALA A O 1
ATOM 612 N N . VAL A 1 76 ? 0.606 -2.636 -9.796 1.00 96.94 76 VAL A N 1
ATOM 613 C CA . VAL A 1 76 ? 0.751 -1.239 -9.360 1.00 96.94 76 VAL A CA 1
ATOM 614 C C . VAL A 1 76 ? 1.909 -0.551 -10.083 1.00 96.94 76 VAL A C 1
ATOM 616 O O . VAL A 1 76 ? 1.741 0.577 -10.542 1.00 96.94 76 VAL A O 1
ATOM 619 N N . GLU A 1 77 ? 3.059 -1.219 -10.240 1.00 96.38 77 GLU A N 1
ATOM 620 C CA . GLU A 1 77 ? 4.180 -0.683 -11.022 1.00 96.38 77 GLU A CA 1
ATOM 621 C C . GLU A 1 77 ? 3.743 -0.381 -12.458 1.00 96.38 77 GLU A C 1
ATOM 623 O O . GLU A 1 77 ? 3.966 0.725 -12.953 1.00 96.38 77 GLU A O 1
ATOM 628 N N . LEU A 1 78 ? 3.093 -1.341 -13.120 1.00 95.50 78 LEU A N 1
ATOM 629 C CA . LEU A 1 78 ? 2.646 -1.172 -14.497 1.00 95.50 78 LEU A CA 1
ATOM 630 C C . LEU A 1 78 ? 1.607 -0.067 -14.653 1.00 95.50 78 LEU A C 1
ATOM 632 O O . LEU A 1 78 ? 1.730 0.740 -15.576 1.00 95.50 78 LEU A O 1
ATOM 636 N N . TRP A 1 79 ? 0.635 -0.009 -13.745 1.00 96.12 79 TRP A N 1
ATOM 637 C CA . TRP A 1 79 ? -0.385 1.030 -13.746 1.00 96.12 79 TRP A CA 1
ATOM 638 C C . TRP A 1 79 ? 0.233 2.423 -13.608 1.00 96.12 79 TRP A C 1
ATOM 640 O O . TRP A 1 79 ? 0.049 3.278 -14.470 1.00 96.12 79 TRP A O 1
ATOM 650 N N . ILE A 1 80 ? 1.025 2.635 -12.551 1.00 95.75 80 ILE A N 1
ATOM 651 C CA . ILE A 1 80 ? 1.613 3.939 -12.227 1.00 95.75 80 ILE A CA 1
ATOM 652 C C . ILE A 1 80 ? 2.531 4.426 -13.350 1.00 95.75 80 ILE A C 1
ATOM 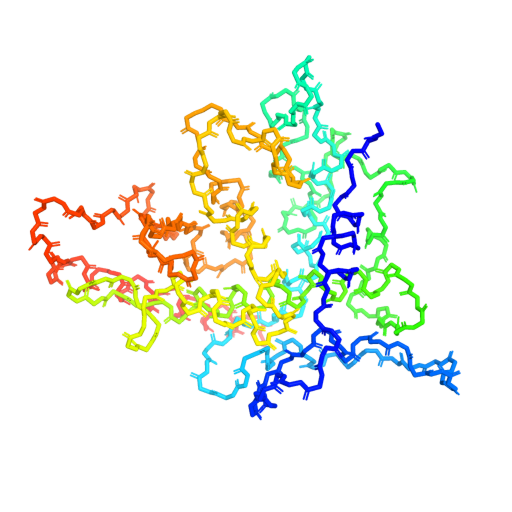654 O O . ILE A 1 80 ? 2.509 5.604 -13.699 1.00 95.75 80 ILE A O 1
ATOM 658 N N . ASN A 1 81 ? 3.319 3.528 -13.939 1.00 94.69 81 ASN A N 1
ATOM 659 C CA . ASN A 1 81 ? 4.258 3.878 -15.002 1.00 94.69 81 ASN A CA 1
ATOM 660 C C . ASN A 1 81 ? 3.581 4.253 -16.332 1.00 94.69 81 ASN A C 1
ATOM 662 O O . ASN A 1 81 ? 4.251 4.810 -17.206 1.00 94.69 81 ASN A O 1
ATOM 666 N N . ASN A 1 82 ? 2.293 3.938 -16.493 1.00 94.50 82 ASN A N 1
ATOM 667 C CA . ASN A 1 82 ? 1.482 4.321 -17.649 1.00 94.50 82 ASN A CA 1
ATOM 668 C C . ASN A 1 82 ? 0.519 5.482 -17.353 1.00 94.50 82 ASN A C 1
ATOM 670 O O . ASN A 1 82 ? -0.233 5.886 -18.240 1.00 94.50 82 ASN A O 1
ATOM 674 N N . LEU A 1 83 ? 0.547 6.059 -16.145 1.00 94.81 83 LEU A N 1
ATOM 675 C CA . LEU A 1 83 ? -0.207 7.276 -15.861 1.00 94.81 83 LEU A CA 1
ATOM 676 C C . LEU A 1 83 ? 0.343 8.467 -16.650 1.00 94.81 83 LEU A C 1
ATOM 678 O O . LEU A 1 83 ? 1.553 8.614 -16.842 1.00 94.81 83 LEU A O 1
ATOM 682 N N . GLU A 1 84 ? -0.562 9.347 -17.061 1.00 93.75 84 GLU A N 1
ATOM 683 C CA . GLU A 1 84 ? -0.216 10.570 -17.774 1.00 93.75 84 GLU A CA 1
ATOM 684 C C . GLU A 1 84 ? -0.085 11.744 -16.808 1.00 93.75 84 GLU A C 1
ATOM 686 O O . GLU A 1 84 ? -0.878 11.908 -15.877 1.00 93.75 84 GLU A O 1
ATOM 691 N N . GLU A 1 85 ? 0.951 12.551 -17.023 1.00 93.75 85 GLU A N 1
ATOM 692 C CA . GLU A 1 85 ? 1.202 13.773 -16.266 1.00 93.75 85 GLU A CA 1
ATOM 693 C C . GLU A 1 85 ? 0.401 14.924 -16.885 1.00 93.75 85 GLU A C 1
ATOM 695 O O . GLU A 1 85 ? 0.519 15.210 -18.077 1.00 93.75 85 GLU A O 1
ATOM 700 N N . THR A 1 86 ? -0.428 15.579 -16.077 1.00 93.19 86 THR A N 1
ATOM 701 C CA . THR A 1 86 ? -1.169 16.778 -16.472 1.00 93.19 86 THR A CA 1
ATOM 702 C C . THR A 1 86 ? -0.233 17.985 -16.578 1.00 93.19 86 THR A C 1
ATOM 704 O O . THR A 1 86 ? 0.922 17.945 -16.150 1.00 93.19 86 THR A O 1
ATOM 707 N N . ALA A 1 87 ? -0.737 19.107 -17.103 1.00 92.75 87 ALA A N 1
ATOM 708 C CA . ALA A 1 87 ? 0.028 20.355 -17.186 1.00 92.75 87 ALA A CA 1
ATOM 709 C C . ALA A 1 87 ? 0.538 20.856 -15.817 1.00 92.75 87 ALA A C 1
ATOM 711 O O . ALA A 1 87 ? 1.574 21.518 -15.756 1.00 92.75 87 ALA A O 1
ATOM 712 N N . ASP A 1 88 ? -0.148 20.495 -14.728 1.00 90.38 88 ASP A N 1
ATOM 713 C CA . ASP A 1 88 ? 0.201 20.874 -13.354 1.00 90.38 88 ASP A CA 1
ATOM 714 C C . ASP A 1 88 ? 1.222 19.922 -12.698 1.00 90.38 88 ASP A C 1
ATOM 716 O O . ASP A 1 88 ? 1.568 20.074 -11.524 1.00 90.38 88 ASP A O 1
ATOM 720 N N . GLY A 1 89 ? 1.728 18.930 -13.439 1.00 90.19 89 GLY A N 1
ATOM 721 C CA . GLY A 1 89 ? 2.731 17.984 -12.945 1.00 90.19 89 GLY A CA 1
ATOM 722 C C . GLY A 1 89 ? 2.170 16.922 -11.994 1.00 90.19 89 GLY A C 1
ATOM 723 O O . GLY A 1 89 ? 2.881 16.432 -11.106 1.00 90.19 89 GLY A O 1
ATOM 724 N N . VAL A 1 90 ? 0.880 16.613 -12.144 1.00 92.69 90 VAL A N 1
ATOM 725 C CA . VAL A 1 90 ? 0.125 15.626 -11.363 1.00 92.69 90 VAL A CA 1
ATOM 726 C C . VAL A 1 90 ? -0.229 14.451 -12.270 1.00 92.69 90 VAL A C 1
ATOM 728 O O . VAL A 1 90 ? -0.559 14.637 -13.436 1.00 92.69 90 VAL A O 1
ATOM 731 N N . TRP A 1 91 ? -0.164 13.229 -11.756 1.00 93.56 91 TRP A N 1
ATOM 732 C CA . TRP A 1 91 ? -0.472 12.021 -12.519 1.00 93.56 91 TRP A CA 1
ATOM 733 C C . TRP A 1 91 ? -1.958 11.691 -12.410 1.00 93.56 91 TRP A C 1
ATOM 735 O O . TRP A 1 91 ? -2.462 11.445 -11.312 1.00 93.56 91 TRP A O 1
ATOM 745 N N . SER A 1 92 ? -2.660 11.692 -13.544 1.00 94.00 92 SER A N 1
ATOM 746 C CA . SER A 1 92 ? -4.113 11.516 -13.589 1.00 94.00 92 SER A CA 1
ATOM 747 C C . SER A 1 92 ? -4.504 10.152 -14.171 1.00 94.00 92 SER A C 1
ATOM 749 O O . SER A 1 92 ? -4.250 9.886 -15.351 1.00 94.00 92 SER A O 1
ATOM 751 N N . PRO A 1 93 ? -5.190 9.292 -13.392 1.00 95.00 93 PRO A N 1
ATOM 752 C CA . PRO A 1 93 ? -5.822 8.075 -13.907 1.00 95.00 93 PRO A CA 1
ATOM 753 C C . PRO A 1 93 ? -6.892 8.328 -14.978 1.00 95.00 93 PRO A C 1
ATOM 755 O O . PRO A 1 93 ? -7.200 7.445 -15.780 1.00 95.00 93 PRO A O 1
ATOM 758 N N . GLU A 1 94 ? -7.495 9.519 -14.988 1.00 94.56 94 GLU A N 1
ATOM 759 C CA . GLU A 1 94 ? -8.527 9.877 -15.965 1.00 94.56 94 GLU A CA 1
ATOM 760 C C . GLU A 1 94 ? -7.921 10.221 -17.323 1.00 94.56 94 GLU A C 1
ATOM 762 O O . GLU A 1 94 ? -8.491 9.832 -18.340 1.00 94.56 94 GLU A O 1
ATOM 767 N N . ALA A 1 95 ? -6.754 10.877 -17.325 1.00 93.56 95 ALA A N 1
ATOM 768 C CA . ALA A 1 95 ? -6.022 11.220 -18.542 1.00 93.56 95 ALA A CA 1
ATOM 769 C C . ALA A 1 95 ? -5.385 9.993 -19.213 1.00 93.56 95 ALA A C 1
ATOM 771 O O . ALA A 1 95 ? -5.357 9.917 -20.432 1.00 93.56 95 ALA A O 1
ATOM 772 N N . SER A 1 96 ? -4.926 9.012 -18.428 1.00 94.50 96 SER A N 1
ATOM 773 C CA . SER A 1 96 ? -4.292 7.802 -18.965 1.00 94.50 96 SER A CA 1
ATOM 774 C C . SER A 1 96 ? -5.279 6.881 -19.686 1.00 94.50 96 SER A C 1
ATOM 776 O O . SER A 1 96 ? -6.362 6.586 -19.172 1.00 94.50 96 SER A O 1
ATOM 778 N N . GLU A 1 97 ? -4.873 6.344 -20.836 1.00 95.38 97 GLU A N 1
ATOM 779 C CA . GLU A 1 97 ? -5.589 5.255 -21.513 1.00 95.38 97 GLU A CA 1
ATOM 780 C C . GLU A 1 97 ? -5.485 3.923 -20.747 1.00 95.38 97 GLU A C 1
ATOM 782 O O . GLU A 1 97 ? -6.399 3.106 -20.822 1.00 95.38 97 GLU A O 1
ATOM 787 N N . CYS A 1 98 ? -4.429 3.721 -19.948 1.00 94.50 98 CYS A N 1
ATOM 788 C CA . CYS A 1 98 ? -4.235 2.506 -19.158 1.00 94.50 98 CYS A CA 1
ATOM 789 C C . CYS A 1 98 ? -5.120 2.505 -17.904 1.00 94.50 98 CYS A C 1
ATOM 791 O O . CYS A 1 98 ? -4.814 3.145 -16.889 1.00 94.50 98 CYS A O 1
ATOM 793 N N . LYS A 1 99 ? -6.225 1.756 -17.946 1.00 95.00 99 LYS A N 1
ATOM 794 C CA . LYS A 1 99 ? -7.117 1.593 -16.788 1.00 95.00 99 LYS A CA 1
ATOM 795 C C . LYS A 1 99 ? -6.615 0.496 -15.848 1.00 95.00 99 LYS A C 1
ATOM 797 O O . LYS A 1 99 ? -5.936 -0.440 -16.262 1.00 95.00 99 LYS A O 1
ATOM 802 N N . VAL A 1 100 ? -6.956 0.601 -14.561 1.00 94.38 100 VAL A N 1
ATOM 803 C CA . VAL A 1 100 ? -6.493 -0.346 -13.525 1.00 94.38 100 VAL A CA 1
ATOM 804 C C . VAL A 1 100 ? -6.875 -1.784 -13.874 1.00 94.38 100 VAL A C 1
ATOM 806 O O . VAL A 1 100 ? -6.080 -2.698 -13.693 1.00 94.38 100 VAL A O 1
ATOM 809 N N . GLU A 1 101 ? -8.072 -1.989 -14.412 1.00 92.81 101 GLU A N 1
ATOM 810 C CA . GLU A 1 101 ? -8.596 -3.300 -14.787 1.00 92.81 101 GLU A CA 1
ATOM 811 C C . GLU A 1 101 ? -7.854 -3.939 -15.976 1.00 92.81 101 GLU A C 1
ATOM 813 O O . GLU A 1 101 ? -8.002 -5.136 -16.223 1.00 92.81 101 GLU A O 1
ATOM 818 N N . GLU A 1 102 ? -7.040 -3.162 -16.693 1.00 93.00 102 GLU A N 1
ATOM 819 C CA . GLU A 1 102 ? -6.385 -3.553 -17.940 1.00 93.00 102 GLU A CA 1
ATOM 820 C C . GLU A 1 102 ? -4.894 -3.890 -17.791 1.00 93.00 102 GLU A C 1
ATOM 822 O O . GLU A 1 102 ? -4.260 -4.335 -18.748 1.00 93.00 102 GLU A O 1
ATOM 827 N N . VAL A 1 103 ? -4.316 -3.733 -16.598 1.00 90.94 103 VAL A N 1
ATOM 828 C CA . VAL A 1 103 ? -2.870 -3.928 -16.373 1.00 90.94 103 VAL A CA 1
ATO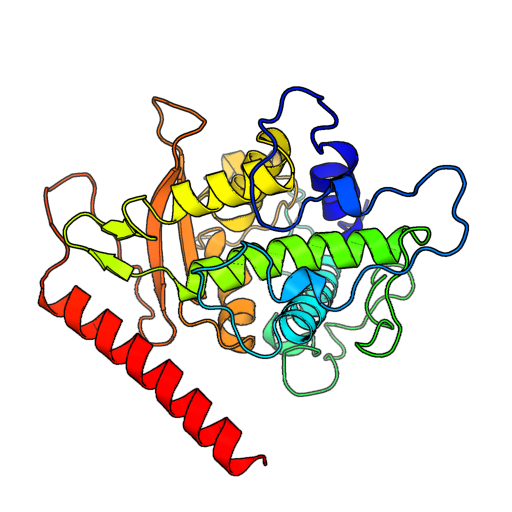M 829 C C . VAL A 1 103 ? -2.415 -5.388 -16.416 1.00 90.94 103 VAL A C 1
ATOM 831 O O . VAL A 1 103 ? -1.222 -5.660 -16.373 1.00 90.94 103 VAL A O 1
ATOM 834 N N . GLY A 1 104 ? -3.328 -6.359 -16.474 1.00 81.00 104 GLY A N 1
ATOM 835 C CA . GLY A 1 104 ? -2.978 -7.777 -16.345 1.00 81.00 104 GLY A CA 1
ATOM 836 C C . GLY A 1 104 ? -2.433 -8.126 -14.948 1.00 81.00 104 GLY A C 1
ATOM 837 O O . GLY A 1 104 ? -2.727 -7.447 -13.964 1.00 81.00 104 GLY A O 1
ATOM 838 N N . PHE A 1 105 ? -1.668 -9.215 -14.828 1.00 84.81 105 PHE A N 1
ATOM 839 C CA . PHE A 1 105 ? -1.132 -9.782 -13.570 1.00 84.81 105 PHE A CA 1
ATOM 840 C C . PHE A 1 105 ? -2.190 -10.242 -12.556 1.00 84.81 105 PHE A C 1
ATOM 842 O O . PHE A 1 105 ? -2.420 -11.439 -12.395 1.00 84.81 105 PHE A O 1
ATOM 849 N N . LEU A 1 106 ? -2.810 -9.294 -11.850 1.00 83.25 106 LEU A N 1
ATOM 850 C CA . LEU A 1 106 ? -3.912 -9.550 -10.922 1.00 83.25 106 LEU A CA 1
ATOM 851 C C . LEU A 1 106 ? -5.231 -9.734 -11.657 1.00 83.25 106 LEU A C 1
ATOM 853 O O . LEU A 1 106 ? -6.096 -10.502 -11.232 1.00 83.25 106 LEU A O 1
ATOM 857 N N . PHE A 1 107 ? -5.389 -8.990 -12.745 1.00 82.44 107 PHE A N 1
ATOM 858 C CA . PHE A 1 107 ? -6.570 -9.019 -13.582 1.00 82.44 107 PHE A CA 1
ATOM 859 C C . PHE A 1 107 ? -6.430 -10.137 -14.611 1.00 82.44 107 PHE A C 1
ATOM 861 O O . PHE A 1 107 ? -5.336 -10.469 -15.061 1.00 82.44 107 PHE A O 1
ATOM 868 N N . THR A 1 108 ? -7.543 -10.801 -14.908 1.00 75.25 108 THR A N 1
ATOM 869 C CA . THR A 1 108 ? -7.554 -11.951 -15.814 1.00 75.25 108 THR A CA 1
ATOM 870 C C . THR A 1 108 ? -7.172 -11.492 -17.212 1.00 75.25 108 THR A C 1
ATOM 872 O O . THR A 1 108 ? -7.903 -10.700 -17.798 1.00 75.25 108 THR A O 1
ATOM 875 N N . GLY A 1 109 ? -6.075 -12.025 -17.748 1.00 74.62 109 GLY A N 1
ATOM 876 C CA . GLY A 1 109 ? -5.651 -11.778 -19.123 1.00 74.62 109 GLY A CA 1
ATOM 877 C C . GLY A 1 109 ? -4.233 -11.229 -19.244 1.00 74.62 109 GLY A C 1
ATOM 878 O O . GLY A 1 109 ? -3.502 -11.070 -18.267 1.00 74.62 109 GLY A O 1
ATOM 879 N N . ILE A 1 110 ? -3.852 -10.990 -20.492 1.00 80.75 110 ILE A N 1
ATOM 880 C CA . ILE A 1 110 ? -2.637 -10.265 -20.870 1.00 80.75 110 ILE A CA 1
ATOM 881 C C . ILE A 1 110 ? -2.935 -8.766 -20.684 1.00 80.75 110 ILE A C 1
ATOM 883 O O . ILE A 1 110 ? -4.085 -8.378 -20.917 1.00 80.75 110 ILE A O 1
ATOM 887 N N . PRO A 1 111 ? -1.961 -7.934 -20.262 1.00 85.31 111 PRO A N 1
ATOM 888 C CA . PRO A 1 111 ? -2.148 -6.485 -20.234 1.00 85.31 111 PRO A CA 1
ATOM 889 C C . PRO A 1 111 ? -2.707 -5.965 -21.567 1.00 85.31 111 PRO A C 1
ATOM 891 O O . PRO A 1 111 ? -2.329 -6.468 -22.630 1.00 85.31 111 PRO A O 1
ATOM 894 N N . SER A 1 112 ? -3.614 -4.985 -21.523 1.00 89.25 112 SER A N 1
ATOM 895 C CA . SER A 1 112 ? -4.109 -4.341 -22.746 1.00 89.25 112 SER A CA 1
ATOM 896 C C . SER A 1 112 ? -2.972 -3.599 -23.458 1.00 89.25 112 SER A C 1
ATOM 898 O O . SER A 1 112 ? -1.959 -3.261 -22.843 1.00 89.25 112 SER A O 1
ATOM 900 N N . ALA A 1 113 ? -3.153 -3.296 -24.747 1.00 88.81 113 ALA A N 1
ATOM 901 C CA . ALA A 1 113 ? -2.193 -2.488 -25.505 1.00 88.81 113 ALA A CA 1
ATOM 902 C C . ALA A 1 113 ? -1.957 -1.099 -24.866 1.00 88.81 113 ALA A C 1
ATOM 904 O O . ALA A 1 113 ? -0.862 -0.549 -24.945 1.00 88.81 113 ALA A O 1
ATOM 905 N N . ALA A 1 114 ? -2.966 -0.546 -24.180 1.00 91.75 114 ALA A N 1
ATOM 906 C CA . ALA A 1 114 ? -2.849 0.722 -23.460 1.00 91.75 114 ALA A CA 1
ATOM 907 C C . ALA A 1 114 ? -1.962 0.611 -22.206 1.00 91.75 114 ALA A C 1
ATOM 909 O O . ALA A 1 114 ? -1.354 1.593 -21.784 1.00 91.75 114 ALA A O 1
ATOM 910 N N . CYS A 1 115 ? -1.851 -0.589 -21.630 1.00 92.56 115 CYS A N 1
ATOM 911 C CA . CYS A 1 115 ? -1.043 -0.896 -20.454 1.00 92.56 115 CYS A CA 1
ATOM 912 C C . CYS A 1 115 ? 0.223 -1.693 -20.802 1.00 92.56 115 CYS A C 1
ATOM 914 O O . CYS A 1 115 ? 0.659 -2.542 -20.021 1.00 92.56 115 CYS A O 1
ATOM 916 N N . GLU A 1 116 ? 0.828 -1.459 -21.966 1.00 89.81 116 GLU A N 1
ATOM 917 C CA . GLU A 1 116 ? 2.035 -2.187 -22.354 1.00 89.81 116 GLU A CA 1
ATOM 918 C C . GLU A 1 116 ? 3.211 -1.903 -21.399 1.00 89.81 116 GLU A C 1
ATOM 920 O O . GLU A 1 116 ? 3.500 -0.742 -21.071 1.00 89.81 116 GLU A O 1
ATOM 925 N N . PRO A 1 117 ? 3.931 -2.948 -20.942 1.00 88.12 117 PRO A N 1
ATOM 926 C CA . PRO A 1 117 ? 5.183 -2.762 -20.230 1.00 88.12 117 PRO A CA 1
ATOM 927 C C . PRO A 1 117 ? 6.189 -2.045 -21.129 1.00 88.12 117 PRO A C 1
ATOM 929 O O . PRO A 1 117 ? 6.512 -2.516 -22.219 1.00 88.12 117 PRO A O 1
ATOM 932 N N . ARG A 1 118 ? 6.732 -0.918 -20.671 1.00 83.31 118 ARG A N 1
ATOM 933 C CA . ARG A 1 118 ? 7.779 -0.207 -21.416 1.00 83.31 118 ARG A CA 1
ATOM 934 C C . ARG A 1 118 ? 9.129 -0.782 -21.002 1.00 83.31 118 ARG A C 1
ATOM 936 O O . ARG A 1 118 ? 9.421 -0.820 -19.806 1.00 83.31 118 ARG A O 1
ATOM 943 N N . GLU A 1 119 ? 9.966 -1.170 -21.972 1.00 72.38 119 GLU A N 1
ATOM 944 C CA . GLU A 1 119 ? 11.231 -1.910 -21.754 1.00 72.38 119 GLU A CA 1
ATOM 945 C C . GLU A 1 119 ? 12.149 -1.311 -20.671 1.00 72.38 119 GLU A C 1
ATOM 947 O O . GLU A 1 119 ? 12.884 -2.037 -20.013 1.00 72.38 119 GLU A O 1
ATOM 952 N N . ASN A 1 120 ? 12.081 0.003 -20.436 1.00 79.88 120 ASN A N 1
ATOM 953 C CA . ASN A 1 120 ? 12.933 0.702 -19.471 1.00 79.88 120 ASN A CA 1
ATOM 954 C C . ASN A 1 120 ? 12.223 1.158 -18.187 1.00 79.88 120 ASN A C 1
ATOM 956 O O . ASN A 1 120 ? 12.843 1.867 -17.388 1.00 79.88 120 ASN A O 1
ATOM 960 N N . ASN A 1 121 ? 10.944 0.822 -17.996 1.00 81.69 121 ASN A N 1
ATOM 961 C CA . ASN A 1 121 ? 10.154 1.328 -16.870 1.00 81.69 121 ASN A CA 1
ATOM 962 C C . ASN A 1 121 ? 9.588 0.234 -15.954 1.00 81.69 121 ASN A C 1
ATOM 964 O O . ASN A 1 121 ? 9.343 0.541 -14.795 1.00 81.69 121 ASN A O 1
ATOM 968 N N . ASN A 1 122 ? 9.408 -1.008 -16.413 1.00 89.56 122 ASN A N 1
ATOM 969 C CA . ASN A 1 122 ? 8.793 -2.078 -15.616 1.00 89.56 122 ASN A CA 1
ATOM 970 C C . ASN A 1 122 ? 9.821 -3.115 -15.161 1.00 89.56 122 ASN A C 1
ATOM 972 O O . ASN A 1 122 ? 10.036 -4.124 -15.836 1.00 89.56 122 ASN A O 1
ATOM 976 N N . GLU A 1 123 ? 10.447 -2.863 -14.011 1.00 93.00 123 GLU A N 1
ATOM 977 C CA . GLU A 1 123 ? 11.553 -3.676 -13.498 1.00 93.00 123 GLU A CA 1
ATOM 978 C C . GLU A 1 123 ? 11.106 -5.070 -13.049 1.00 93.00 123 GLU A C 1
ATOM 980 O O . GLU A 1 123 ? 11.925 -5.988 -12.992 1.00 93.00 123 GLU A O 1
ATOM 985 N N . TRP A 1 124 ? 9.824 -5.247 -12.714 1.00 94.75 124 TRP A N 1
ATOM 986 C CA . TRP A 1 124 ? 9.355 -6.472 -12.066 1.00 94.75 124 TRP A CA 1
ATOM 987 C C . TRP A 1 124 ? 8.535 -7.381 -12.973 1.00 94.75 124 TRP A C 1
ATOM 989 O O . TRP A 1 124 ? 8.272 -8.517 -12.591 1.00 94.75 124 TRP A O 1
ATOM 999 N N . SER A 1 125 ? 8.154 -6.931 -14.170 1.00 89.81 125 SER A N 1
ATOM 1000 C CA . SER A 1 125 ? 7.256 -7.660 -15.085 1.00 89.81 125 SER A CA 1
ATOM 1001 C C . SER A 1 125 ? 7.731 -9.078 -15.453 1.00 89.81 125 SER A C 1
ATOM 1003 O O . SER A 1 125 ? 6.912 -9.976 -15.650 1.00 89.81 125 SER A O 1
ATOM 1005 N N . GLY A 1 126 ? 9.048 -9.301 -15.510 1.00 89.00 126 GLY A N 1
ATOM 1006 C CA . GLY A 1 126 ? 9.648 -10.606 -15.810 1.00 89.00 126 GLY A CA 1
ATOM 1007 C C . GLY A 1 126 ? 9.807 -11.540 -14.605 1.00 89.00 126 GLY A C 1
ATOM 1008 O O . GLY A 1 126 ? 10.111 -12.721 -14.789 1.00 89.00 126 GLY A O 1
ATOM 1009 N N . LEU A 1 127 ? 9.618 -11.041 -13.380 1.00 91.38 127 LEU A N 1
ATOM 1010 C CA . LEU A 1 127 ? 9.820 -11.818 -12.159 1.00 91.38 127 LEU A CA 1
ATOM 1011 C C . LEU A 1 127 ? 8.607 -12.711 -11.894 1.00 91.38 127 LEU A C 1
ATOM 1013 O O . LEU A 1 127 ? 7.456 -12.289 -11.967 1.00 91.38 127 LEU A O 1
ATOM 1017 N N . ARG A 1 128 ? 8.860 -13.987 -11.611 1.00 91.38 128 ARG A N 1
ATOM 1018 C CA . ARG A 1 128 ? 7.822 -14.975 -11.302 1.00 91.38 128 ARG A CA 1
ATOM 1019 C C . ARG A 1 128 ? 8.061 -15.521 -9.905 1.00 91.38 128 ARG A C 1
ATOM 1021 O O . ARG A 1 128 ? 9.177 -15.451 -9.398 1.00 91.38 128 ARG A O 1
ATOM 1028 N N . ARG A 1 129 ? 7.041 -16.165 -9.328 1.00 88.88 129 ARG A N 1
ATOM 1029 C CA . ARG A 1 129 ? 7.149 -16.825 -8.014 1.00 88.88 129 ARG A CA 1
ATOM 1030 C C . ARG A 1 129 ? 8.353 -17.775 -7.955 1.00 88.88 129 ARG A C 1
ATOM 1032 O O . ARG A 1 129 ? 9.041 -17.816 -6.952 1.00 88.88 129 ARG A O 1
ATOM 1039 N N . SER A 1 130 ? 8.641 -18.481 -9.050 1.00 89.06 130 SER A N 1
ATOM 1040 C CA . SER A 1 130 ? 9.741 -19.447 -9.153 1.00 89.06 130 SER A CA 1
ATOM 1041 C C . SER A 1 130 ? 11.133 -18.837 -9.363 1.00 89.06 130 SER A C 1
ATOM 1043 O O . SER A 1 130 ? 12.106 -19.582 -9.405 1.00 89.06 130 SER A O 1
ATOM 1045 N N . SER A 1 131 ? 11.254 -17.527 -9.601 1.00 89.19 131 SER A N 1
ATOM 1046 C CA . SER A 1 131 ? 12.536 -16.908 -9.972 1.00 89.19 131 SER A CA 1
ATOM 1047 C C . SER A 1 131 ? 13.503 -16.762 -8.791 1.00 89.19 131 SER A C 1
ATOM 1049 O O . SER A 1 131 ? 14.706 -16.631 -9.020 1.00 89.19 131 SER A O 1
ATOM 1051 N N . GLY A 1 132 ? 12.996 -16.791 -7.553 1.00 93.81 132 GLY A N 1
ATOM 1052 C CA . GLY A 1 132 ? 13.751 -16.445 -6.349 1.00 93.81 132 GLY A CA 1
ATOM 1053 C C . GLY A 1 132 ? 14.169 -14.968 -6.332 1.00 93.81 132 GLY A C 1
ATOM 1054 O O . GLY A 1 132 ? 14.567 -14.392 -7.347 1.00 93.81 132 GLY A O 1
ATOM 1055 N N . LEU A 1 133 ? 14.095 -14.320 -5.170 1.00 96.50 133 LEU A N 1
ATOM 1056 C CA . LEU A 1 133 ? 14.582 -12.948 -5.002 1.00 96.50 133 LEU A CA 1
ATOM 1057 C C . LEU A 1 133 ? 15.936 -12.959 -4.294 1.00 96.50 133 LEU A C 1
ATOM 1059 O O . LEU A 1 133 ? 16.225 -13.835 -3.486 1.00 96.50 133 LEU A O 1
ATOM 1063 N N . TRP A 1 134 ? 16.788 -11.984 -4.607 1.00 96.19 134 TRP A N 1
ATOM 1064 C CA . TRP A 1 134 ? 18.187 -11.979 -4.169 1.00 96.19 134 TRP A CA 1
ATOM 1065 C C . TRP A 1 134 ? 18.557 -10.625 -3.586 1.00 96.19 134 TRP A C 1
ATOM 1067 O O . TRP A 1 134 ? 18.384 -9.607 -4.258 1.00 96.19 134 TRP A O 1
ATOM 1077 N N . LYS A 1 135 ? 19.144 -10.607 -2.382 1.00 95.94 135 LYS A N 1
ATOM 1078 C CA . LYS A 1 135 ? 19.482 -9.359 -1.681 1.00 95.94 135 LYS A CA 1
ATOM 1079 C C . LYS A 1 135 ? 20.489 -8.503 -2.434 1.00 95.94 135 LYS A C 1
ATOM 1081 O O . LYS A 1 135 ? 20.482 -7.299 -2.264 1.00 95.94 135 LYS A O 1
ATOM 1086 N N . GLN A 1 136 ? 21.340 -9.065 -3.289 1.00 94.25 136 GLN A N 1
ATOM 1087 C CA . GLN A 1 136 ? 22.316 -8.278 -4.059 1.00 94.25 136 GLN A CA 1
ATOM 1088 C C . GLN A 1 136 ? 21.698 -7.500 -5.232 1.00 94.25 136 GLN A C 1
ATOM 1090 O O . GLN A 1 136 ? 22.198 -6.441 -5.618 1.00 94.25 136 GLN A O 1
ATOM 1095 N N . GLN A 1 137 ? 20.592 -7.992 -5.793 1.00 94.31 137 GLN A N 1
ATOM 1096 C CA . GLN A 1 137 ? 19.981 -7.393 -6.971 1.00 94.31 137 GLN A CA 1
ATOM 1097 C C . GLN A 1 137 ? 19.035 -6.275 -6.535 1.00 94.31 137 GLN A C 1
ATOM 1099 O O . GLN A 1 137 ? 18.021 -6.514 -5.884 1.00 94.31 137 GLN A O 1
ATOM 1104 N N . LYS A 1 138 ? 19.366 -5.031 -6.894 1.00 94.44 138 LYS A N 1
ATOM 1105 C CA . LYS A 1 138 ? 18.612 -3.843 -6.464 1.00 94.44 138 LYS A CA 1
ATOM 1106 C C . LYS A 1 138 ? 17.114 -3.936 -6.786 1.00 94.44 138 LYS A C 1
ATOM 1108 O O . LYS A 1 138 ? 16.293 -3.703 -5.907 1.00 94.44 138 LYS A O 1
ATOM 1113 N N . HIS A 1 139 ? 16.764 -4.322 -8.009 1.00 95.38 139 HIS A N 1
ATOM 1114 C CA . HIS A 1 139 ? 15.368 -4.454 -8.427 1.00 95.38 139 HIS A CA 1
ATOM 1115 C C . HIS A 1 139 ? 14.629 -5.577 -7.668 1.00 95.38 139 HIS A C 1
ATOM 1117 O O . HIS A 1 139 ? 13.457 -5.408 -7.344 1.00 95.38 139 HIS A O 1
ATOM 1123 N N . HIS A 1 140 ? 15.315 -6.665 -7.277 1.00 96.62 140 HIS A N 1
ATOM 1124 C CA . HIS A 1 140 ? 14.747 -7.698 -6.395 1.00 96.62 140 HIS A CA 1
ATOM 1125 C C . HIS A 1 140 ? 14.480 -7.167 -4.984 1.00 96.62 140 HIS A C 1
ATOM 1127 O O . HIS A 1 140 ? 13.423 -7.452 -4.427 1.00 96.62 140 HIS A O 1
ATOM 1133 N N . ARG A 1 141 ? 15.396 -6.374 -4.406 1.00 96.31 141 ARG A N 1
ATOM 1134 C CA . ARG A 1 141 ? 15.162 -5.722 -3.104 1.00 96.31 141 ARG A CA 1
ATOM 1135 C C . ARG A 1 141 ? 13.984 -4.754 -3.160 1.00 96.31 141 ARG A C 1
ATOM 1137 O O . ARG A 1 141 ? 13.180 -4.733 -2.234 1.00 96.31 141 ARG A O 1
ATOM 1144 N N . ASN A 1 142 ? 13.862 -3.983 -4.241 1.00 96.88 142 ASN A N 1
ATOM 1145 C CA . ASN A 1 142 ? 12.741 -3.064 -4.431 1.00 96.88 142 ASN A CA 1
ATOM 1146 C C . ASN A 1 142 ? 11.408 -3.824 -4.529 1.00 96.88 142 ASN A C 1
ATOM 1148 O O . ASN A 1 142 ? 10.452 -3.449 -3.852 1.00 96.88 142 ASN A O 1
ATOM 1152 N N . LEU A 1 143 ? 11.353 -4.923 -5.293 1.00 97.50 143 LEU A N 1
ATOM 1153 C CA . LEU A 1 143 ? 10.162 -5.775 -5.336 1.00 97.50 143 LEU A CA 1
ATOM 1154 C C . LEU A 1 143 ? 9.853 -6.365 -3.954 1.00 97.50 143 LEU A C 1
ATOM 1156 O O . LEU A 1 143 ? 8.723 -6.253 -3.494 1.00 97.50 143 LEU A O 1
ATOM 1160 N N . ALA A 1 144 ? 10.846 -6.922 -3.258 1.00 97.69 144 ALA A N 1
ATOM 1161 C CA . ALA A 1 144 ? 10.662 -7.471 -1.915 1.00 97.69 144 ALA A CA 1
ATOM 1162 C C . ALA A 1 144 ? 10.182 -6.413 -0.907 1.00 97.69 144 ALA A C 1
ATOM 1164 O O . ALA A 1 144 ? 9.314 -6.699 -0.093 1.00 97.69 144 ALA A O 1
ATOM 1165 N N . THR A 1 145 ? 10.668 -5.174 -1.010 1.00 98.00 145 THR A N 1
ATOM 1166 C CA . THR A 1 145 ? 10.201 -4.036 -0.198 1.00 98.00 145 THR A CA 1
ATOM 1167 C C . THR A 1 145 ? 8.733 -3.714 -0.480 1.00 98.00 145 THR A C 1
ATOM 1169 O O . THR A 1 145 ? 7.959 -3.487 0.447 1.00 98.00 145 THR A O 1
ATOM 1172 N N . CYS A 1 146 ? 8.322 -3.716 -1.751 1.00 98.44 146 CYS A N 1
ATOM 1173 C CA . CYS A 1 146 ? 6.914 -3.564 -2.106 1.00 98.44 146 CYS A CA 1
ATOM 1174 C C . CYS A 1 146 ? 6.069 -4.735 -1.571 1.00 98.44 146 CYS A C 1
ATOM 1176 O O . CYS A 1 146 ? 4.985 -4.522 -1.028 1.00 98.44 146 CYS A O 1
ATOM 1178 N N . MET A 1 147 ? 6.572 -5.968 -1.679 1.00 98.31 147 MET A N 1
ATOM 1179 C CA . MET A 1 147 ? 5.883 -7.157 -1.182 1.00 98.31 147 MET A CA 1
ATOM 1180 C C . MET A 1 147 ? 5.740 -7.135 0.340 1.00 98.31 147 MET A C 1
ATOM 1182 O O . MET A 1 147 ? 4.671 -7.486 0.831 1.00 98.31 147 MET A O 1
ATOM 1186 N N . ASP A 1 148 ? 6.757 -6.686 1.081 1.00 98.25 148 ASP A N 1
ATOM 1187 C CA . ASP A 1 148 ? 6.687 -6.463 2.530 1.00 98.25 148 ASP A CA 1
ATOM 1188 C C . ASP A 1 148 ? 5.550 -5.488 2.864 1.00 98.25 148 ASP A C 1
ATOM 1190 O O . ASP A 1 148 ? 4.642 -5.836 3.620 1.00 98.25 148 ASP A O 1
ATOM 1194 N N . LEU A 1 149 ? 5.556 -4.305 2.233 1.00 98.38 149 LEU A N 1
ATOM 1195 C CA . LEU A 1 149 ? 4.535 -3.269 2.405 1.00 98.38 149 LEU A CA 1
ATOM 1196 C C . LEU A 1 149 ? 3.121 -3.818 2.170 1.00 98.38 149 LEU A C 1
ATOM 1198 O O . LEU A 1 149 ? 2.240 -3.676 3.019 1.00 98.38 149 LEU A O 1
ATOM 1202 N N . LEU A 1 150 ? 2.897 -4.468 1.028 1.00 98.38 150 LEU A N 1
ATOM 1203 C CA . LEU A 1 150 ? 1.581 -5.001 0.692 1.00 98.38 150 LEU A CA 1
ATOM 1204 C C . LEU A 1 150 ? 1.183 -6.171 1.589 1.00 98.38 150 LEU A C 1
ATOM 1206 O O . LEU A 1 150 ? 0.012 -6.287 1.932 1.00 98.38 150 LEU A O 1
ATOM 1210 N N . SER A 1 151 ? 2.126 -7.015 2.005 1.00 98.12 151 SER A N 1
ATOM 1211 C CA . SER A 1 151 ? 1.833 -8.130 2.910 1.00 98.12 151 SER A CA 1
ATOM 1212 C C . SER A 1 151 ? 1.411 -7.630 4.291 1.00 98.12 151 SER A C 1
ATOM 1214 O O . SER A 1 151 ? 0.452 -8.161 4.853 1.00 98.12 151 SER A O 1
ATOM 1216 N N . ILE A 1 152 ? 2.049 -6.570 4.801 1.00 98.19 152 ILE A N 1
ATOM 1217 C CA . ILE A 1 152 ? 1.645 -5.883 6.038 1.00 98.19 152 ILE A CA 1
ATOM 1218 C C . ILE A 1 152 ? 0.217 -5.342 5.901 1.00 98.19 152 ILE A C 1
ATOM 1220 O O . ILE A 1 152 ? -0.647 -5.689 6.707 1.00 98.19 152 ILE A O 1
ATOM 1224 N N . ILE A 1 153 ? -0.061 -4.556 4.853 1.00 98.31 153 ILE A N 1
ATOM 1225 C CA . ILE A 1 153 ? -1.382 -3.941 4.641 1.00 98.31 153 ILE A CA 1
ATOM 1226 C C . ILE A 1 153 ? -2.471 -5.009 4.500 1.00 98.31 153 ILE A C 1
ATOM 1228 O O . ILE A 1 153 ? -3.488 -4.953 5.189 1.00 98.31 153 ILE A O 1
ATOM 1232 N N . LEU A 1 154 ? -2.254 -6.006 3.639 1.00 97.56 154 LEU A N 1
ATOM 1233 C CA . LEU A 1 154 ? -3.222 -7.071 3.380 1.00 97.56 154 LEU A CA 1
ATOM 1234 C C . LEU A 1 154 ? -3.519 -7.896 4.629 1.00 97.56 154 LEU A C 1
ATOM 1236 O O . LEU A 1 154 ? -4.677 -8.257 4.849 1.00 97.56 154 LEU A O 1
ATOM 1240 N N . THR A 1 155 ? -2.495 -8.179 5.440 1.00 97.38 155 THR A N 1
ATOM 1241 C CA . THR A 1 155 ? -2.663 -8.879 6.717 1.00 97.38 155 THR A CA 1
ATOM 1242 C C . THR A 1 155 ? -3.497 -8.033 7.669 1.00 97.38 155 THR A C 1
ATOM 1244 O O . THR A 1 155 ? -4.503 -8.518 8.177 1.00 97.38 155 THR A O 1
ATOM 1247 N N . LEU A 1 156 ? -3.173 -6.752 7.858 1.00 97.81 156 LEU A N 1
ATOM 1248 C CA . LEU A 1 156 ? -3.946 -5.875 8.745 1.00 97.81 156 LEU A CA 1
ATOM 1249 C C . LEU A 1 156 ? -5.396 -5.732 8.285 1.00 97.81 156 LEU A C 1
ATOM 1251 O O . LEU A 1 156 ? -6.299 -5.883 9.099 1.00 97.81 156 LEU A O 1
ATOM 1255 N N . TYR A 1 157 ? -5.638 -5.579 6.983 1.00 97.31 157 TYR A N 1
ATOM 1256 C CA . TYR A 1 157 ? -6.984 -5.519 6.409 1.00 97.31 157 TYR A CA 1
ATOM 1257 C C . TYR A 1 157 ? -7.839 -6.755 6.725 1.00 97.31 157 TYR A C 1
ATOM 1259 O O . TYR A 1 157 ? -9.050 -6.626 6.891 1.00 97.31 157 TYR A O 1
ATOM 1267 N N . GLN A 1 158 ? -7.244 -7.950 6.849 1.00 95.00 158 GLN A N 1
ATOM 1268 C CA . GLN A 1 158 ? -7.992 -9.151 7.253 1.00 95.00 158 GLN A CA 1
ATOM 1269 C C . GLN A 1 158 ? -8.361 -9.174 8.736 1.00 95.00 158 GLN A C 1
ATOM 1271 O O . GLN A 1 158 ? -9.210 -9.975 9.135 1.00 95.00 158 GLN A O 1
ATOM 1276 N N . ASN A 1 159 ? -7.709 -8.346 9.550 1.00 96.75 159 ASN A N 1
ATOM 1277 C CA . ASN A 1 159 ? -7.854 -8.314 11.002 1.00 96.75 159 ASN A CA 1
ATOM 1278 C C . ASN A 1 159 ? -8.588 -7.060 11.499 1.00 96.75 159 ASN A C 1
ATOM 1280 O O . ASN A 1 159 ? -8.772 -6.927 12.705 1.00 96.75 159 ASN A O 1
ATOM 1284 N N . ILE A 1 160 ? -9.052 -6.187 10.596 1.00 96.62 160 ILE A N 1
ATOM 1285 C CA . ILE A 1 160 ? -9.952 -5.086 10.950 1.00 96.62 160 ILE A CA 1
ATOM 1286 C C . ILE A 1 160 ? -11.321 -5.655 11.335 1.00 96.62 160 ILE A C 1
ATOM 1288 O O . ILE A 1 160 ? -11.899 -6.461 10.601 1.00 96.62 160 ILE A O 1
ATOM 1292 N N . SER A 1 161 ? -11.841 -5.204 12.473 1.00 94.88 161 SER A N 1
ATOM 1293 C CA . SER A 1 161 ? -13.187 -5.495 12.966 1.00 94.88 161 SER A CA 1
ATOM 1294 C C . SER A 1 161 ? -13.943 -4.213 13.301 1.00 94.88 161 SER A C 1
ATOM 1296 O O . SER A 1 161 ? -13.340 -3.222 13.721 1.00 94.88 161 SER A O 1
ATOM 1298 N N . ALA A 1 162 ? -15.267 -4.258 13.181 1.00 93.12 162 ALA A N 1
ATOM 1299 C CA . ALA A 1 162 ? -16.143 -3.211 13.690 1.00 93.12 162 ALA A CA 1
ATOM 1300 C C . ALA A 1 162 ? -16.278 -3.328 15.220 1.00 93.12 162 ALA A C 1
ATOM 1302 O O . ALA A 1 162 ? -16.574 -4.409 15.732 1.00 93.12 162 ALA A O 1
ATOM 1303 N N . LYS A 1 163 ? -16.101 -2.227 15.950 1.00 92.25 163 LYS A N 1
ATOM 1304 C CA . LYS A 1 163 ? -16.395 -2.100 17.387 1.00 92.25 163 LYS A CA 1
ATOM 1305 C C . LYS A 1 163 ? -17.285 -0.882 17.631 1.00 92.25 163 LYS A C 1
ATOM 1307 O O . LYS A 1 163 ? -17.440 -0.051 16.747 1.00 92.25 163 LYS A O 1
ATOM 1312 N N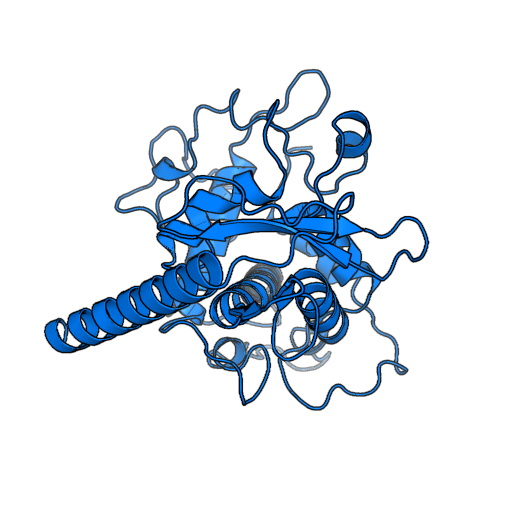 . GLU A 1 164 ? -17.865 -0.752 18.827 1.00 88.19 164 GLU A N 1
ATOM 1313 C CA . GLU A 1 164 ? -18.742 0.390 19.154 1.00 88.19 164 GLU A CA 1
ATOM 1314 C C . GLU A 1 164 ? -18.084 1.754 18.887 1.00 88.19 164 GLU A C 1
ATOM 1316 O O . GLU A 1 164 ? -18.765 2.700 18.498 1.00 88.19 164 GLU A O 1
ATOM 1321 N N . ASP A 1 165 ? -16.773 1.849 19.107 1.00 88.75 165 ASP A N 1
ATOM 1322 C CA . ASP A 1 165 ? -15.993 3.082 19.059 1.00 88.75 165 ASP A CA 1
ATOM 1323 C C . ASP A 1 165 ? -15.147 3.232 17.787 1.00 88.75 165 ASP A C 1
ATOM 1325 O O . ASP A 1 165 ? -14.331 4.150 17.714 1.00 88.75 165 ASP A O 1
ATOM 1329 N N . GLY A 1 166 ? -15.260 2.331 16.805 1.00 92.56 166 GLY A N 1
ATOM 1330 C CA . GLY A 1 166 ? -14.362 2.411 15.661 1.00 92.56 166 GLY A CA 1
ATOM 1331 C C . GLY A 1 166 ? -14.182 1.166 14.815 1.00 92.56 166 GLY A C 1
ATOM 1332 O O . GLY A 1 166 ? -14.623 0.062 15.134 1.00 92.56 166 GLY A O 1
ATOM 1333 N N . TRP A 1 167 ? -13.392 1.360 13.766 1.00 94.88 167 TRP A N 1
ATOM 1334 C CA . TRP A 1 167 ? -12.710 0.299 13.040 1.00 94.88 167 TRP A CA 1
ATOM 1335 C C . TRP A 1 167 ? -11.392 -0.008 13.742 1.00 94.88 167 TRP A C 1
ATOM 1337 O O . TRP A 1 167 ? -10.505 0.843 13.815 1.00 94.88 167 TRP A O 1
ATOM 1347 N N . LYS A 1 168 ? -11.266 -1.218 14.283 1.00 96.44 168 LYS A N 1
ATOM 1348 C CA . LYS A 1 168 ? -10.168 -1.574 15.187 1.00 96.44 168 LYS A CA 1
ATOM 1349 C C . LYS A 1 168 ? -9.412 -2.800 14.710 1.00 96.44 168 LYS A C 1
ATOM 1351 O O . LYS A 1 168 ? -9.969 -3.653 14.022 1.00 96.44 168 LYS A O 1
ATOM 1356 N N . ILE A 1 169 ? -8.159 -2.906 15.135 1.00 96.88 169 ILE A N 1
ATOM 1357 C CA . ILE A 1 169 ? -7.370 -4.138 15.090 1.00 96.88 169 ILE A CA 1
ATOM 1358 C C . ILE A 1 169 ? -6.911 -4.400 16.523 1.00 96.88 169 ILE A C 1
ATOM 1360 O O . ILE A 1 169 ? -6.175 -3.606 17.103 1.00 96.88 169 ILE A O 1
ATOM 1364 N N . GLY A 1 170 ? -7.404 -5.477 17.137 1.00 95.69 170 GLY A N 1
ATOM 1365 C CA . GLY A 1 170 ? -7.306 -5.605 18.592 1.00 95.69 170 GLY A CA 1
ATOM 1366 C C . GLY A 1 170 ? -8.048 -4.448 19.269 1.00 95.69 170 GLY A C 1
ATOM 1367 O O . GLY A 1 170 ? -9.214 -4.208 18.961 1.00 95.69 170 GLY A O 1
ATOM 1368 N N . GLU A 1 171 ? -7.391 -3.720 20.170 1.00 96.31 171 GLU A N 1
ATOM 1369 C CA . GLU A 1 171 ? -7.973 -2.562 20.878 1.00 96.31 171 GLU A CA 1
ATOM 1370 C C . GLU A 1 171 ? -7.604 -1.200 20.263 1.00 96.31 171 GLU A C 1
ATOM 1372 O O . GLU A 1 171 ? -8.100 -0.163 20.703 1.00 96.31 171 GLU A O 1
ATOM 1377 N N . GLU A 1 172 ? -6.753 -1.180 19.239 1.00 96.62 172 GLU A N 1
ATOM 1378 C CA . GLU A 1 172 ? -6.247 0.048 18.625 1.00 96.62 172 GLU A CA 1
ATOM 1379 C C . GLU A 1 172 ? -7.026 0.411 17.350 1.00 96.62 172 GLU A C 1
ATOM 1381 O O . GLU A 1 172 ? -7.588 -0.459 16.679 1.00 96.62 172 GLU A O 1
ATOM 1386 N N . ASP A 1 173 ? -7.086 1.708 17.022 1.00 96.75 173 ASP A N 1
ATOM 1387 C CA . ASP A 1 173 ? -7.612 2.192 15.738 1.00 96.75 173 ASP A CA 1
ATOM 1388 C C . ASP A 1 173 ? -6.866 1.546 14.563 1.00 96.75 173 ASP A C 1
ATOM 1390 O O . ASP A 1 173 ? -5.642 1.417 14.587 1.00 96.75 173 ASP A O 1
ATOM 1394 N N . ALA A 1 174 ? -7.592 1.125 13.524 1.00 97.50 174 ALA A N 1
ATOM 1395 C CA . ALA A 1 174 ? -6.985 0.397 12.415 1.00 97.50 174 ALA A CA 1
ATOM 1396 C C . ALA A 1 174 ? -5.910 1.212 11.671 1.00 97.50 174 ALA A C 1
ATOM 1398 O O . ALA A 1 174 ? -4.878 0.651 11.300 1.00 97.50 174 ALA A O 1
ATOM 1399 N N . CYS A 1 175 ? -6.104 2.521 11.474 1.00 97.94 175 CYS A N 1
ATOM 1400 C CA . CYS A 1 175 ? -5.096 3.385 10.858 1.00 97.94 175 CYS A CA 1
ATOM 1401 C C . CYS A 1 175 ? -3.876 3.549 11.764 1.00 97.94 175 CYS A C 1
ATOM 1403 O O . CYS A 1 175 ? -2.742 3.506 11.276 1.00 97.94 175 CYS A O 1
ATOM 1405 N N . GLN A 1 176 ? -4.094 3.681 13.074 1.00 98.00 176 GLN A N 1
ATOM 1406 C CA . GLN A 1 176 ? -3.000 3.741 14.037 1.00 98.00 176 GLN A CA 1
ATOM 1407 C C . GLN A 1 176 ? -2.194 2.435 14.069 1.00 98.00 176 GLN A C 1
ATOM 1409 O O . GLN A 1 176 ? -0.964 2.476 14.009 1.00 98.00 176 GLN A O 1
ATOM 1414 N N . GLN A 1 177 ? -2.864 1.283 14.076 1.00 97.81 177 GLN A N 1
ATOM 1415 C CA . GLN A 1 177 ? -2.208 -0.022 14.057 1.00 97.81 177 GLN A CA 1
ATOM 1416 C C . GLN A 1 177 ? -1.392 -0.226 12.768 1.00 97.81 177 GLN A C 1
ATOM 1418 O O . GLN A 1 177 ? -0.286 -0.770 12.819 1.00 97.81 177 GLN A O 1
ATOM 1423 N N . ILE A 1 178 ? -1.897 0.231 11.612 1.00 98.12 178 ILE A N 1
ATOM 1424 C CA . ILE A 1 178 ? -1.150 0.216 10.343 1.00 98.12 178 ILE A CA 1
ATOM 1425 C C . ILE A 1 178 ? 0.094 1.095 10.434 1.00 98.12 178 ILE A C 1
ATOM 1427 O O . ILE A 1 178 ? 1.184 0.641 10.079 1.00 98.12 178 ILE A O 1
ATOM 1431 N N . TYR A 1 179 ? -0.034 2.320 10.946 1.00 97.94 179 TYR A N 1
ATOM 1432 C CA . TYR A 1 179 ? 1.121 3.185 11.166 1.00 97.94 179 TYR A CA 1
ATOM 1433 C C . TYR A 1 179 ? 2.153 2.529 12.097 1.00 97.94 179 TYR A C 1
ATOM 1435 O O . TYR A 1 179 ? 3.342 2.534 11.777 1.00 97.94 179 TYR A O 1
ATOM 1443 N N . GLY A 1 180 ? 1.710 1.919 13.202 1.00 96.50 180 GLY A N 1
ATOM 1444 C CA . GLY A 1 180 ? 2.563 1.190 14.144 1.00 96.50 180 GLY A CA 1
ATOM 1445 C C . GLY A 1 180 ? 3.333 0.049 13.477 1.00 96.50 180 GLY A C 1
ATOM 1446 O O . GLY A 1 180 ? 4.559 0.008 13.548 1.00 96.50 180 GLY A O 1
ATOM 1447 N N . ALA A 1 181 ? 2.643 -0.812 12.726 1.00 96.56 181 ALA A N 1
ATOM 1448 C CA . ALA A 1 181 ? 3.271 -1.920 12.006 1.00 96.56 181 ALA A CA 1
ATOM 1449 C C . ALA A 1 181 ? 4.299 -1.446 10.961 1.00 96.56 181 ALA A C 1
ATOM 1451 O O . ALA A 1 181 ? 5.381 -2.021 10.832 1.00 96.56 181 ALA A O 1
ATOM 1452 N N . LEU A 1 182 ? 3.995 -0.372 10.226 1.00 97.12 182 LEU A N 1
ATOM 1453 C CA . LEU A 1 182 ? 4.927 0.222 9.263 1.00 97.12 182 LEU A CA 1
ATOM 1454 C C . LEU A 1 182 ? 6.128 0.878 9.957 1.00 97.12 182 LEU A C 1
ATOM 1456 O O . LEU A 1 182 ? 7.247 0.829 9.438 1.00 97.12 182 LEU A O 1
ATOM 1460 N N . ASN A 1 183 ? 5.907 1.483 11.125 1.00 95.69 183 ASN A N 1
ATOM 1461 C CA . ASN A 1 183 ? 6.962 2.062 11.946 1.00 95.69 183 ASN A CA 1
ATOM 1462 C C . ASN A 1 183 ? 7.908 0.974 12.458 1.00 95.69 183 ASN A C 1
ATOM 1464 O O . ASN A 1 183 ? 9.120 1.151 12.385 1.00 95.69 183 ASN A O 1
ATOM 1468 N N . ASP A 1 184 ? 7.381 -0.165 12.892 1.00 93.81 184 ASP A N 1
ATOM 1469 C CA . ASP A 1 184 ? 8.201 -1.289 13.344 1.00 93.81 184 ASP A CA 1
ATOM 1470 C C . ASP A 1 184 ? 8.947 -1.959 12.182 1.00 93.81 184 ASP A C 1
ATOM 1472 O O . ASP A 1 184 ? 10.069 -2.435 12.345 1.00 93.81 184 ASP A O 1
ATOM 1476 N N . TRP A 1 185 ? 8.356 -1.978 10.985 1.00 95.38 185 TRP A N 1
ATOM 1477 C CA . TRP A 1 185 ? 8.987 -2.522 9.783 1.00 95.38 185 TRP A CA 1
ATOM 1478 C C . TRP A 1 185 ? 10.155 -1.664 9.267 1.00 95.38 185 TRP A C 1
ATOM 1480 O O . TRP A 1 185 ? 11.208 -2.216 8.931 1.00 95.38 185 TRP A O 1
ATOM 1490 N N . ALA A 1 186 ? 9.988 -0.339 9.177 1.00 95.38 186 ALA A N 1
ATOM 1491 C CA . ALA A 1 186 ? 10.925 0.535 8.455 1.00 95.38 186 ALA A CA 1
ATOM 1492 C C . ALA A 1 186 ? 11.249 1.880 9.140 1.00 95.38 186 ALA A C 1
ATOM 1494 O O . ALA A 1 186 ? 12.029 2.676 8.604 1.00 95.38 186 ALA A O 1
ATOM 1495 N N . GLY A 1 187 ? 10.683 2.142 10.317 1.00 94.31 187 GLY A N 1
ATOM 1496 C CA . GLY A 1 187 ? 10.842 3.382 11.075 1.00 94.31 187 GLY A CA 1
ATOM 1497 C C . GLY A 1 187 ? 9.796 4.452 10.746 1.00 94.31 187 GLY A C 1
ATOM 1498 O O . GLY A 1 187 ? 9.168 4.463 9.683 1.00 94.31 187 GLY A O 1
ATOM 1499 N N . GLY A 1 188 ? 9.625 5.409 11.661 1.00 94.44 188 GLY A N 1
ATOM 1500 C CA . GLY A 1 188 ? 8.508 6.364 11.628 1.00 94.44 188 GLY A CA 1
ATOM 1501 C C . GLY A 1 188 ? 8.485 7.300 10.418 1.00 94.44 188 GLY A C 1
ATOM 1502 O O . GLY A 1 188 ? 7.412 7.718 9.980 1.00 94.44 188 GLY A O 1
ATOM 1503 N N . LYS A 1 189 ? 9.650 7.604 9.828 1.00 95.25 189 LYS A N 1
ATOM 1504 C CA . LYS A 1 189 ? 9.733 8.397 8.588 1.00 95.25 189 LYS A CA 1
ATOM 1505 C C . LYS A 1 189 ? 9.106 7.657 7.410 1.00 95.25 189 LYS A C 1
ATOM 1507 O O . LYS A 1 189 ? 8.325 8.250 6.671 1.00 95.25 189 LYS A O 1
ATOM 1512 N N . VAL A 1 190 ? 9.438 6.374 7.256 1.00 96.75 190 VAL A N 1
ATOM 1513 C CA . VAL A 1 190 ? 8.890 5.524 6.195 1.00 96.75 190 VAL A CA 1
ATOM 1514 C C . VAL A 1 190 ? 7.410 5.268 6.445 1.00 96.75 190 VAL A C 1
ATOM 1516 O O . VAL A 1 190 ? 6.612 5.443 5.530 1.00 96.75 190 VAL A O 1
ATOM 1519 N N . ALA A 1 191 ? 7.026 4.963 7.687 1.00 97.12 191 ALA A N 1
ATOM 1520 C CA . ALA A 1 191 ? 5.626 4.792 8.067 1.00 97.12 191 ALA A CA 1
ATOM 1521 C C . ALA A 1 191 ? 4.778 6.019 7.718 1.00 97.12 191 ALA A C 1
ATOM 1523 O O . ALA A 1 191 ? 3.750 5.894 7.062 1.00 97.12 191 ALA A O 1
ATOM 1524 N N . SER A 1 192 ? 5.247 7.218 8.077 1.00 96.44 192 SER A N 1
ATOM 1525 C CA . SER A 1 192 ? 4.556 8.470 7.754 1.00 96.44 192 SER A CA 1
ATOM 1526 C C . SER A 1 192 ? 4.445 8.701 6.248 1.00 96.44 192 SER A C 1
ATOM 1528 O O . SER A 1 192 ? 3.410 9.165 5.780 1.00 96.44 192 SER A O 1
ATOM 1530 N N . GLU A 1 193 ? 5.492 8.400 5.474 1.00 96.56 193 GLU A N 1
ATOM 1531 C CA . GLU A 1 193 ? 5.434 8.514 4.014 1.00 96.56 193 GLU A CA 1
ATOM 1532 C C . GLU A 1 193 ? 4.395 7.543 3.441 1.00 96.56 193 GLU A C 1
ATOM 1534 O O . GLU A 1 193 ? 3.519 7.969 2.700 1.00 96.56 193 GLU A O 1
ATOM 1539 N N . VAL A 1 194 ? 4.423 6.267 3.832 1.00 97.69 194 VAL A N 1
ATOM 1540 C CA . VAL A 1 194 ? 3.433 5.281 3.375 1.00 97.69 194 VAL A CA 1
ATOM 1541 C C . VAL A 1 194 ? 2.016 5.709 3.752 1.00 97.69 194 VAL A C 1
ATOM 1543 O O . VAL A 1 194 ? 1.146 5.705 2.885 1.00 97.69 194 VAL A O 1
ATOM 1546 N N . MET A 1 195 ? 1.785 6.129 5.002 1.00 97.88 195 MET A N 1
ATOM 1547 C CA . MET A 1 195 ? 0.461 6.569 5.450 1.00 97.88 195 MET A CA 1
ATOM 1548 C C . MET A 1 195 ? -0.065 7.728 4.612 1.00 97.88 195 MET A C 1
ATOM 1550 O O . MET A 1 195 ? -1.215 7.703 4.175 1.00 97.88 195 MET A O 1
ATOM 1554 N N . ASN A 1 196 ? 0.794 8.707 4.325 1.00 96.00 196 ASN A N 1
ATOM 1555 C CA . ASN A 1 196 ? 0.455 9.813 3.444 1.00 96.00 196 ASN A CA 1
ATOM 1556 C C . ASN A 1 196 ? 0.115 9.324 2.033 1.00 96.00 196 ASN A C 1
ATOM 1558 O O . ASN A 1 196 ? -0.951 9.632 1.512 1.00 96.00 196 ASN A O 1
ATOM 1562 N N . GLU A 1 197 ? 0.984 8.529 1.417 1.00 95.75 197 GLU A N 1
ATOM 1563 C CA . GLU A 1 197 ? 0.823 8.156 0.013 1.00 95.75 197 GLU A CA 1
ATOM 1564 C C . GLU A 1 197 ? -0.312 7.161 -0.248 1.00 95.75 197 GLU A C 1
ATOM 1566 O O . GLU A 1 197 ? -0.830 7.133 -1.367 1.00 95.75 197 GLU A O 1
ATOM 1571 N N . TRP A 1 198 ? -0.692 6.345 0.737 1.00 97.06 198 TRP A N 1
ATOM 1572 C CA . TRP A 1 198 ? -1.658 5.261 0.546 1.00 97.06 198 TRP A CA 1
ATOM 1573 C C . TRP A 1 198 ? -3.026 5.532 1.163 1.00 97.06 198 TRP A C 1
ATOM 1575 O O . TRP A 1 198 ? -4.026 5.137 0.564 1.00 97.06 198 TRP A O 1
ATOM 1585 N N . PHE A 1 199 ? -3.088 6.214 2.310 1.00 96.75 199 PHE A N 1
ATOM 1586 C CA . PHE A 1 199 ? -4.318 6.283 3.107 1.00 96.75 199 PHE A CA 1
ATOM 1587 C C . PHE A 1 199 ? -4.771 7.702 3.448 1.00 96.75 199 PHE A C 1
ATOM 1589 O O . PHE A 1 199 ? -5.970 7.911 3.622 1.00 96.75 199 PHE A O 1
ATOM 1596 N N . ASN A 1 200 ? -3.854 8.669 3.549 1.00 94.56 200 ASN A N 1
ATOM 1597 C CA . ASN A 1 200 ? -4.201 10.024 3.966 1.00 94.56 200 ASN A CA 1
ATOM 1598 C C . ASN A 1 200 ? -5.098 10.708 2.930 1.00 94.56 200 ASN A C 1
ATOM 1600 O O . ASN A 1 200 ? -4.724 10.840 1.761 1.00 94.56 200 ASN A O 1
ATOM 1604 N N . ASN A 1 201 ? -6.267 11.173 3.365 1.00 87.56 201 ASN A N 1
ATOM 1605 C CA . ASN A 1 201 ? -7.181 11.936 2.525 1.00 87.56 201 ASN A CA 1
ATOM 1606 C C . ASN A 1 201 ? -6.694 13.387 2.367 1.00 87.56 201 ASN A C 1
ATOM 1608 O O . ASN A 1 201 ? -7.237 14.308 2.972 1.00 87.56 201 ASN A O 1
ATOM 1612 N N . MET A 1 202 ? -5.627 13.562 1.585 1.00 86.88 202 MET A N 1
ATOM 1613 C CA . MET A 1 202 ? -5.019 14.865 1.318 1.00 86.88 202 MET A CA 1
ATOM 1614 C C . MET A 1 202 ? -5.948 15.777 0.520 1.00 86.88 202 MET A C 1
ATOM 1616 O O . MET A 1 202 ? -6.627 15.340 -0.413 1.00 86.88 202 MET A O 1
ATOM 1620 N N . GLU A 1 203 ? -5.895 17.072 0.817 1.00 88.19 203 GLU A N 1
ATOM 1621 C CA . GLU A 1 203 ? -6.486 18.084 -0.047 1.00 88.19 203 GLU A CA 1
ATOM 1622 C C . GLU A 1 203 ? -5.670 18.240 -1.341 1.00 88.19 203 GLU A C 1
ATOM 1624 O O . GLU A 1 203 ? -4.455 18.042 -1.368 1.00 88.19 203 GLU A O 1
ATOM 1629 N N . GLU A 1 204 ? -6.315 18.684 -2.424 1.00 87.69 204 GLU A N 1
ATOM 1630 C CA . GLU A 1 204 ? -5.678 18.877 -3.738 1.00 87.69 204 GLU A CA 1
ATOM 1631 C C . GLU A 1 204 ? -4.392 19.721 -3.665 1.00 87.69 204 GLU A C 1
ATOM 1633 O O . GLU A 1 204 ? -3.366 19.380 -4.257 1.00 87.69 204 GLU A O 1
ATOM 1638 N N . LYS A 1 205 ? -4.402 20.781 -2.846 1.00 89.31 205 LYS A N 1
ATOM 1639 C CA . LYS A 1 205 ? -3.248 21.673 -2.639 1.00 89.31 205 LYS A CA 1
ATOM 1640 C C . LYS A 1 205 ? -2.031 20.978 -2.009 1.00 89.31 205 LYS A C 1
ATOM 1642 O O . LYS A 1 205 ? -0.915 21.492 -2.090 1.00 89.31 205 LYS A O 1
ATOM 1647 N N . GLU A 1 206 ? -2.229 19.839 -1.352 1.00 91.44 206 GLU A N 1
ATOM 1648 C CA . GLU A 1 206 ? -1.183 19.085 -0.658 1.00 91.44 206 GLU A CA 1
ATOM 1649 C C . GLU A 1 206 ? -0.514 18.052 -1.573 1.00 91.44 206 GLU A C 1
ATOM 1651 O O . GLU A 1 206 ? 0.643 17.687 -1.350 1.00 91.44 206 GLU A O 1
ATOM 1656 N N . ILE A 1 207 ? -1.176 17.662 -2.667 1.00 90.62 207 ILE A N 1
ATOM 1657 C CA . ILE A 1 207 ? -0.715 16.625 -3.604 1.00 90.62 207 ILE A CA 1
ATOM 1658 C C . ILE A 1 207 ? 0.627 16.975 -4.242 1.00 90.62 207 ILE A C 1
ATOM 1660 O O . ILE A 1 207 ? 1.454 16.093 -4.462 1.00 90.62 207 ILE A O 1
ATOM 1664 N N . GLY A 1 208 ? 0.916 18.260 -4.468 1.00 88.38 208 GLY A N 1
ATOM 1665 C CA . GLY A 1 208 ? 2.215 18.690 -5.000 1.00 88.38 208 GLY A CA 1
ATOM 1666 C C . GLY A 1 208 ? 3.414 18.277 -4.127 1.00 88.38 208 GLY A C 1
ATOM 1667 O O . GLY A 1 208 ? 4.545 18.183 -4.624 1.00 88.38 208 GLY A O 1
ATOM 1668 N N . ARG A 1 209 ? 3.179 17.999 -2.834 1.00 89.69 209 ARG A N 1
ATOM 1669 C CA . ARG A 1 209 ? 4.187 17.533 -1.868 1.00 89.69 209 ARG A CA 1
ATOM 1670 C C . ARG A 1 209 ? 4.263 16.009 -1.759 1.00 89.69 209 ARG A C 1
ATOM 1672 O O . ARG A 1 209 ? 5.266 15.513 -1.242 1.00 89.69 209 ARG A O 1
ATOM 1679 N N . ALA A 1 210 ? 3.255 15.292 -2.254 1.00 91.94 210 ALA A N 1
ATOM 1680 C CA . ALA A 1 210 ? 3.218 13.838 -2.244 1.00 91.94 210 ALA A CA 1
ATOM 1681 C C . ALA A 1 210 ? 4.361 13.254 -3.095 1.00 91.94 210 ALA A C 1
ATOM 1683 O O . ALA A 1 210 ? 4.749 13.799 -4.136 1.00 91.94 210 ALA A O 1
ATOM 1684 N N . GLY A 1 211 ? 4.928 12.142 -2.637 1.00 92.00 211 GLY A N 1
ATOM 1685 C CA . GLY A 1 211 ? 5.906 11.347 -3.369 1.00 92.00 211 GLY A CA 1
ATOM 1686 C C . GLY A 1 211 ? 5.299 10.703 -4.616 1.00 92.00 211 GLY A C 1
ATOM 1687 O O . GLY A 1 211 ? 5.930 10.720 -5.673 1.00 92.00 211 GLY A O 1
ATOM 1688 N N . LEU A 1 212 ? 4.070 10.196 -4.509 1.00 93.44 212 LEU A N 1
ATOM 1689 C CA . LEU A 1 212 ? 3.223 9.772 -5.617 1.00 93.44 212 LEU A CA 1
ATOM 1690 C C . LEU A 1 212 ? 2.148 10.856 -5.798 1.00 93.44 212 LEU A C 1
ATOM 1692 O O . LEU A 1 212 ? 1.159 10.915 -5.080 1.00 93.44 212 LEU A O 1
ATOM 1696 N N . ARG A 1 213 ? 2.310 11.750 -6.764 1.00 94.06 213 ARG A N 1
ATOM 1697 C CA . ARG A 1 213 ? 1.371 12.834 -7.095 1.00 94.06 213 ARG A CA 1
ATOM 1698 C C . ARG A 1 213 ? 0.201 12.317 -7.930 1.00 94.06 213 ARG A C 1
ATOM 1700 O O . ARG A 1 213 ? -0.104 12.874 -8.974 1.00 94.06 213 ARG A O 1
ATOM 1707 N N . ILE A 1 214 ? -0.382 11.193 -7.529 1.00 94.88 214 ILE A N 1
ATOM 1708 C CA . ILE A 1 214 ? -1.573 10.639 -8.173 1.00 94.88 214 ILE A CA 1
ATOM 1709 C C . ILE A 1 214 ? -2.779 11.422 -7.656 1.00 94.88 214 ILE A C 1
ATOM 1711 O O . ILE A 1 214 ? -2.948 11.550 -6.441 1.00 94.88 214 ILE A O 1
ATOM 1715 N N . PHE A 1 215 ? -3.596 11.947 -8.561 1.00 94.56 215 PHE A N 1
ATOM 1716 C CA . PHE A 1 215 ? -4.807 12.679 -8.205 1.00 94.56 215 PHE A CA 1
ATOM 1717 C C . PHE A 1 215 ? -5.958 12.309 -9.116 1.00 94.56 215 PHE A C 1
ATOM 1719 O O . PHE A 1 215 ? -5.795 12.138 -10.323 1.00 94.56 215 PHE A O 1
ATOM 1726 N N . GLN A 1 216 ? -7.141 12.266 -8.522 1.00 93.69 216 GLN A N 1
ATOM 1727 C CA . GLN A 1 216 ? -8.392 12.234 -9.246 1.00 93.69 216 GLN A CA 1
ATOM 1728 C C . GLN A 1 216 ? -9.408 13.079 -8.480 1.00 93.69 216 GLN A C 1
ATOM 1730 O O . GLN A 1 216 ? -9.576 12.914 -7.270 1.00 93.69 216 GLN A O 1
ATOM 1735 N N . ALA A 1 217 ? -10.077 13.993 -9.178 1.00 92.38 217 ALA A N 1
ATOM 1736 C CA . ALA A 1 217 ? -11.020 14.908 -8.551 1.00 92.38 217 ALA A CA 1
ATOM 1737 C C . ALA A 1 217 ? -12.152 14.140 -7.845 1.00 92.38 217 ALA A C 1
ATOM 1739 O O . ALA A 1 217 ? -12.725 13.193 -8.387 1.00 92.38 217 ALA A O 1
ATOM 1740 N N . GLY A 1 218 ? -12.468 14.540 -6.610 1.00 90.88 218 GLY A N 1
ATOM 1741 C CA . GLY A 1 218 ? -13.527 13.914 -5.810 1.00 90.88 218 GLY A CA 1
ATOM 1742 C C . GLY A 1 218 ? -13.230 12.480 -5.352 1.00 90.88 218 GLY A C 1
ATOM 1743 O O . GLY A 1 218 ? -14.140 11.785 -4.895 1.00 90.88 218 GLY A O 1
ATOM 1744 N N . LYS A 1 219 ? -11.983 12.014 -5.474 1.00 92.94 219 LYS A N 1
ATOM 1745 C CA . LYS A 1 219 ? -11.548 10.697 -5.011 1.00 92.94 219 LYS A CA 1
ATOM 1746 C C . LYS A 1 219 ? -10.555 10.838 -3.869 1.00 92.94 219 LYS A C 1
ATOM 1748 O O . LYS A 1 219 ? -9.569 11.557 -3.974 1.00 92.94 219 LYS A O 1
ATOM 1753 N N . ALA A 1 220 ? -10.812 10.105 -2.793 1.00 93.25 220 ALA A N 1
ATOM 1754 C CA . ALA A 1 220 ? -9.865 9.982 -1.700 1.00 93.25 220 ALA A CA 1
ATOM 1755 C C . ALA A 1 220 ? -8.679 9.108 -2.106 1.00 93.25 220 ALA A C 1
ATOM 1757 O O . ALA A 1 220 ? -8.786 8.247 -2.986 1.00 93.25 220 ALA A O 1
ATOM 1758 N N . ARG A 1 221 ? -7.565 9.264 -1.396 1.00 93.06 221 ARG A N 1
ATOM 1759 C CA . ARG A 1 221 ? -6.314 8.588 -1.733 1.00 93.06 221 ARG A CA 1
ATOM 1760 C C . ARG A 1 221 ? -6.414 7.062 -1.742 1.00 93.06 221 ARG A C 1
ATOM 1762 O O . ARG A 1 221 ? -5.954 6.428 -2.690 1.00 93.06 221 ARG A O 1
ATOM 1769 N N . GLY A 1 222 ? -7.079 6.488 -0.738 1.00 93.88 222 GLY A N 1
ATOM 1770 C CA . GLY A 1 222 ? -7.301 5.042 -0.635 1.00 93.88 222 GLY A CA 1
ATOM 1771 C C . GLY A 1 222 ? -8.054 4.451 -1.833 1.00 93.88 222 GLY A C 1
ATOM 1772 O O . GLY A 1 222 ? -7.836 3.295 -2.198 1.00 93.88 222 GLY A O 1
ATOM 1773 N N . SER A 1 223 ? -8.900 5.247 -2.496 1.00 95.12 223 SER A N 1
ATOM 1774 C CA . SER A 1 223 ? -9.745 4.771 -3.596 1.00 95.12 223 SER A CA 1
ATOM 1775 C C . SER A 1 223 ? -8.955 4.378 -4.849 1.00 95.12 223 SER A C 1
ATOM 1777 O O . SER A 1 223 ? -9.407 3.517 -5.606 1.00 95.12 223 SER A O 1
ATOM 1779 N N . HIS A 1 224 ? -7.747 4.923 -5.040 1.00 95.81 224 HIS A N 1
ATOM 1780 C CA . HIS A 1 224 ? -6.852 4.530 -6.133 1.00 95.81 224 HIS A CA 1
ATOM 1781 C C . HIS A 1 224 ? -6.424 3.062 -6.043 1.00 95.81 224 HIS A C 1
ATOM 1783 O O . HIS A 1 224 ? -6.198 2.407 -7.059 1.00 95.81 224 HIS A O 1
ATOM 1789 N N . TRP A 1 225 ? -6.349 2.524 -4.826 1.00 96.75 225 TRP A N 1
ATOM 1790 C CA . TRP A 1 225 ? -5.874 1.165 -4.571 1.00 96.75 225 TRP A CA 1
ATOM 1791 C C . TRP A 1 225 ? -7.002 0.137 -4.539 1.00 96.75 225 TRP A C 1
ATOM 1793 O O . TRP A 1 225 ? -6.757 -1.070 -4.562 1.00 96.75 225 TRP A O 1
ATOM 1803 N N . ARG A 1 226 ? -8.249 0.613 -4.514 1.00 96.12 226 ARG A N 1
ATOM 1804 C CA . ARG A 1 226 ? -9.424 -0.190 -4.199 1.00 96.12 226 ARG A CA 1
ATOM 1805 C C . ARG A 1 226 ? -9.572 -1.434 -5.062 1.00 96.12 226 ARG A C 1
ATOM 1807 O O . ARG A 1 226 ? -9.764 -2.536 -4.550 1.00 96.12 226 ARG A O 1
ATOM 1814 N N . ARG A 1 227 ? -9.452 -1.258 -6.377 1.00 96.00 227 ARG A N 1
ATOM 1815 C CA . ARG A 1 227 ? -9.578 -2.348 -7.353 1.00 96.00 227 ARG A CA 1
ATOM 1816 C C . ARG A 1 227 ? -8.490 -3.401 -7.200 1.00 96.00 227 ARG A C 1
ATOM 1818 O O . ARG A 1 227 ? -8.766 -4.584 -7.378 1.00 96.00 227 ARG A O 1
ATOM 1825 N N . PHE A 1 228 ? -7.276 -2.995 -6.832 1.00 97.12 228 PHE A N 1
ATOM 1826 C CA . PHE A 1 228 ? -6.197 -3.939 -6.565 1.00 97.12 228 PHE A CA 1
ATOM 1827 C C . PHE A 1 228 ? -6.518 -4.789 -5.334 1.00 97.12 228 PHE A C 1
ATOM 1829 O O . PHE A 1 228 ? -6.445 -6.014 -5.423 1.00 97.12 228 PHE A O 1
ATOM 1836 N N . PHE A 1 229 ? -6.950 -4.163 -4.229 1.00 97.12 229 PHE A N 1
ATOM 1837 C CA . PHE A 1 229 ? -7.327 -4.862 -2.994 1.00 97.12 229 PHE A CA 1
ATOM 1838 C C . PHE A 1 229 ? -8.521 -5.807 -3.180 1.00 97.12 229 PHE A C 1
ATOM 1840 O O . PHE A 1 229 ? -8.486 -6.949 -2.718 1.00 97.12 229 PHE A O 1
ATOM 1847 N N . GLU A 1 230 ? -9.542 -5.370 -3.917 1.00 95.19 230 GLU A N 1
ATOM 1848 C CA . GLU A 1 230 ? -10.670 -6.214 -4.320 1.00 95.19 230 GLU A CA 1
ATOM 1849 C C . GLU A 1 230 ? -10.177 -7.441 -5.102 1.00 95.19 230 GLU A C 1
ATOM 1851 O O . GLU A 1 230 ? -10.535 -8.581 -4.791 1.00 95.19 230 GLU A O 1
ATOM 1856 N N . LYS A 1 231 ? -9.283 -7.238 -6.079 1.00 95.31 231 LYS A N 1
ATOM 1857 C CA . LYS A 1 231 ? -8.821 -8.319 -6.954 1.00 95.31 231 LYS A CA 1
ATOM 1858 C C . LYS A 1 231 ? -7.917 -9.333 -6.257 1.00 95.31 231 LYS A C 1
ATOM 1860 O O . LYS A 1 231 ? -8.016 -10.528 -6.540 1.00 95.31 231 LYS A O 1
ATOM 1865 N N . VAL A 1 232 ? -7.089 -8.899 -5.306 1.00 94.75 232 VAL A N 1
ATOM 1866 C CA . VAL A 1 232 ? -6.322 -9.813 -4.438 1.00 94.75 232 VAL A CA 1
ATOM 1867 C C . VAL A 1 232 ? -7.188 -10.479 -3.369 1.00 94.75 232 VAL A C 1
ATOM 1869 O O . VAL A 1 232 ? -6.657 -11.235 -2.556 1.00 94.75 232 VAL A O 1
ATOM 1872 N N . GLY A 1 233 ? -8.507 -10.276 -3.381 1.00 93.75 233 GLY A N 1
ATOM 1873 C CA . GLY A 1 233 ? -9.444 -10.941 -2.481 1.00 93.75 233 GLY A CA 1
ATOM 1874 C C . GLY A 1 233 ? -9.337 -10.455 -1.040 1.00 93.75 233 GLY A C 1
ATOM 1875 O O . GLY A 1 233 ? -9.587 -11.235 -0.121 1.00 93.75 233 GLY A O 1
ATOM 1876 N N . SER A 1 234 ? -8.925 -9.202 -0.838 1.00 94.81 234 SER A N 1
ATOM 1877 C CA . SER A 1 234 ? -9.005 -8.570 0.471 1.00 94.81 234 SER A CA 1
ATOM 1878 C C . SER A 1 234 ? -10.455 -8.226 0.799 1.00 94.81 234 SER A C 1
ATOM 1880 O O . SER A 1 234 ? -11.193 -7.732 -0.050 1.00 94.81 234 SER A O 1
ATOM 1882 N N . TYR A 1 235 ? -10.852 -8.466 2.048 1.00 92.00 235 TYR A N 1
ATOM 1883 C CA . TYR A 1 235 ? -12.169 -8.100 2.551 1.00 92.00 235 TYR A CA 1
ATOM 1884 C C . TYR A 1 235 ? -12.383 -6.578 2.631 1.00 92.00 235 TYR A C 1
ATOM 1886 O O . TYR A 1 235 ? -13.358 -6.048 2.091 1.00 92.00 235 TYR A O 1
ATOM 1894 N N . VAL A 1 236 ? -11.453 -5.872 3.280 1.00 96.00 236 VAL A N 1
ATOM 1895 C CA . VAL A 1 236 ? -11.364 -4.410 3.216 1.00 96.00 236 VAL A CA 1
ATOM 1896 C C . VAL A 1 236 ? -10.738 -4.052 1.876 1.00 96.00 236 VAL A C 1
ATOM 1898 O O . VAL A 1 236 ? -9.682 -4.580 1.519 1.00 96.00 236 VAL A O 1
ATOM 1901 N N . THR A 1 237 ? -11.412 -3.198 1.113 1.00 96.38 237 THR A N 1
ATOM 1902 C CA . THR A 1 237 ? -10.962 -2.789 -0.226 1.00 96.38 237 THR A CA 1
ATOM 1903 C C . THR A 1 237 ? -10.455 -1.359 -0.240 1.00 96.38 237 THR A C 1
ATOM 1905 O O . THR A 1 237 ? -9.609 -1.033 -1.057 1.00 96.38 237 THR A O 1
ATOM 1908 N N . GLU A 1 238 ? -10.908 -0.511 0.677 1.00 96.69 238 GLU A N 1
ATOM 1909 C CA . GLU A 1 238 ? -10.449 0.868 0.799 1.00 96.69 238 GLU A CA 1
ATOM 1910 C C . GLU A 1 238 ? -10.415 1.255 2.275 1.00 96.69 238 GLU A C 1
ATOM 1912 O O . GLU A 1 238 ? -11.354 0.963 3.017 1.00 96.69 238 GLU A O 1
ATOM 1917 N N . LEU A 1 239 ? -9.344 1.934 2.677 1.00 96.94 239 LEU A N 1
ATOM 1918 C CA . LEU A 1 239 ? -9.219 2.579 3.976 1.00 96.94 239 LEU A CA 1
ATOM 1919 C C . LEU A 1 239 ? -8.734 4.006 3.750 1.00 96.94 239 LEU A C 1
ATOM 1921 O O . LEU A 1 239 ? -7.768 4.223 3.013 1.00 96.94 239 LEU A O 1
ATOM 1925 N N . GLN A 1 240 ? -9.396 4.963 4.385 1.00 96.38 240 GLN A N 1
ATOM 1926 C CA . GLN A 1 240 ? -8.932 6.339 4.457 1.00 96.38 240 GLN A CA 1
ATOM 1927 C C . GLN A 1 240 ? -8.582 6.645 5.904 1.00 96.38 240 GLN A C 1
ATOM 1929 O O . GLN A 1 240 ? -9.330 6.315 6.827 1.00 96.38 240 GLN A O 1
ATOM 1934 N N . CYS A 1 241 ? -7.429 7.273 6.068 1.00 96.12 241 CYS A N 1
ATOM 1935 C CA . CYS A 1 241 ? -6.916 7.682 7.357 1.00 96.12 241 CYS A CA 1
ATOM 1936 C C . CYS A 1 241 ? -6.821 9.200 7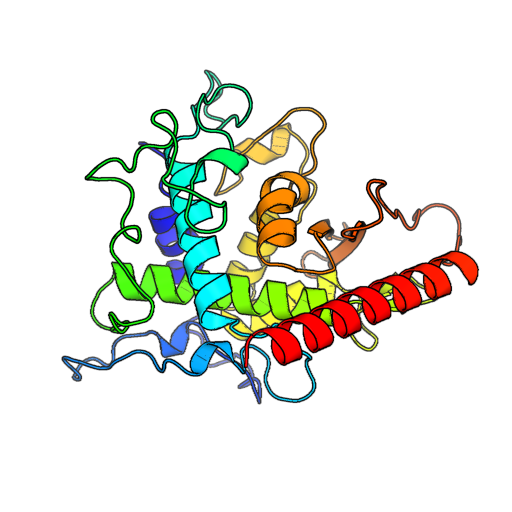.400 1.00 96.12 241 CYS A C 1
ATOM 1938 O O . CYS A 1 241 ? -6.573 9.851 6.381 1.00 96.12 241 CYS A O 1
ATOM 1940 N N . MET A 1 242 ? -6.963 9.758 8.592 1.00 94.94 242 MET A N 1
ATOM 1941 C CA . MET A 1 242 ? -6.670 11.154 8.866 1.00 94.94 242 MET A CA 1
ATOM 1942 C C . MET A 1 242 ? -5.680 11.264 10.013 1.00 94.94 242 MET A C 1
ATOM 1944 O O . MET A 1 242 ? -5.654 10.445 10.929 1.00 94.94 242 MET A O 1
ATOM 1948 N N . LYS A 1 243 ? -4.826 12.275 9.925 1.00 94.50 243 LYS A N 1
ATOM 1949 C CA . LYS A 1 243 ? -3.816 12.577 10.931 1.00 94.50 243 LYS A CA 1
ATOM 1950 C C . LYS A 1 243 ? -4.418 13.540 11.948 1.00 94.50 243 LYS A C 1
ATOM 1952 O O . LYS A 1 243 ? -4.986 14.558 11.547 1.00 94.50 243 LYS A O 1
ATOM 1957 N N . LYS A 1 244 ? -4.280 13.260 13.247 1.00 94.00 244 LYS A N 1
ATOM 1958 C CA . LYS A 1 244 ? -4.778 14.186 14.271 1.00 94.00 244 LYS A CA 1
ATOM 1959 C C . LYS A 1 244 ? -4.034 15.519 14.194 1.00 94.00 244 LYS A C 1
ATOM 1961 O O . LYS A 1 244 ? -2.803 15.523 14.216 1.00 94.00 244 LYS A O 1
ATOM 1966 N N . PRO A 1 245 ? -4.738 16.665 14.219 1.00 90.88 245 PRO A N 1
ATOM 1967 C CA . PRO A 1 245 ? -4.084 17.974 14.245 1.00 90.88 245 PRO A CA 1
ATOM 1968 C C . PRO A 1 245 ? -3.161 18.179 15.456 1.00 90.88 245 PRO A C 1
ATOM 1970 O O . PRO A 1 245 ? -2.216 18.958 15.387 1.00 90.88 245 PRO A O 1
ATOM 1973 N N . SER A 1 246 ? -3.443 17.498 16.573 1.00 93.19 246 SER A N 1
ATOM 1974 C CA . SER A 1 246 ? -2.705 17.635 17.833 1.00 93.19 246 SER A CA 1
ATOM 1975 C C . SER A 1 246 ? -1.423 16.808 17.911 1.00 93.19 246 SER A C 1
ATOM 1977 O O . SER A 1 246 ? -0.536 17.154 18.686 1.00 93.19 246 SER A O 1
ATOM 1979 N N . ASP A 1 247 ? -1.340 15.699 17.173 1.00 94.12 247 ASP A N 1
ATOM 1980 C CA . ASP A 1 247 ? -0.202 14.785 17.230 1.00 94.12 247 ASP A CA 1
ATOM 1981 C C . ASP A 1 247 ? 0.034 14.154 15.864 1.00 94.12 247 ASP A C 1
ATOM 1983 O O . ASP A 1 247 ? -0.784 13.403 15.334 1.00 94.12 247 ASP A O 1
ATOM 1987 N N . GLU A 1 248 ? 1.212 14.431 15.318 1.00 89.81 248 GLU A N 1
ATOM 1988 C CA . GLU A 1 248 ? 1.582 13.975 13.998 1.00 89.81 248 GLU A CA 1
ATOM 1989 C C . GLU A 1 248 ? 1.774 12.451 13.859 1.00 89.81 248 GLU A C 1
ATOM 1991 O O . GLU A 1 248 ? 1.941 11.940 12.747 1.00 89.81 248 GLU A O 1
ATOM 1996 N N . LYS A 1 249 ? 1.795 11.724 14.973 1.00 93.56 249 LYS A N 1
ATOM 1997 C CA . LYS A 1 249 ? 1.964 10.269 15.002 1.00 93.56 249 LYS A CA 1
ATOM 1998 C C . LYS A 1 249 ? 0.658 9.526 15.257 1.00 93.56 249 LYS A C 1
ATOM 2000 O O . LYS A 1 249 ? 0.687 8.296 15.270 1.00 93.56 249 LYS A O 1
ATOM 2005 N N . VAL A 1 250 ? -0.441 10.253 15.472 1.00 96.44 250 VAL A N 1
ATOM 2006 C CA . VAL A 1 250 ? -1.755 9.665 15.718 1.00 96.44 250 VAL A CA 1
ATOM 2007 C C . VAL A 1 250 ? -2.595 9.722 14.449 1.00 96.44 250 VAL A C 1
ATOM 2009 O O . VAL A 1 250 ? -2.834 10.795 13.889 1.00 96.44 250 VAL A O 1
ATOM 2012 N N . TRP A 1 251 ? -3.037 8.549 14.015 1.00 96.69 251 TRP A N 1
ATOM 2013 C CA . TRP A 1 251 ? -3.861 8.329 12.839 1.00 96.69 251 TRP A CA 1
ATOM 2014 C C . TRP A 1 251 ? -5.191 7.711 13.244 1.00 96.69 251 TRP A C 1
ATOM 2016 O O . TRP A 1 251 ? -5.233 6.848 14.114 1.00 96.69 251 TRP A O 1
ATOM 2026 N N . GLU A 1 252 ? -6.261 8.134 12.587 1.00 95.81 252 GLU A N 1
ATOM 2027 C CA . GLU A 1 252 ? -7.606 7.606 12.812 1.00 95.81 252 GLU A CA 1
ATOM 2028 C C . GLU A 1 252 ? -8.269 7.240 11.495 1.00 95.81 252 GLU A C 1
ATOM 2030 O O . GLU A 1 252 ? -7.993 7.849 10.453 1.00 95.81 252 GLU A O 1
ATOM 2035 N N . VAL A 1 253 ? -9.146 6.239 11.540 1.00 95.69 253 VAL A N 1
ATOM 2036 C CA . VAL A 1 253 ? -9.965 5.871 10.388 1.00 95.69 253 VAL A CA 1
ATOM 2037 C C . VAL A 1 253 ? -11.011 6.949 10.135 1.00 95.69 253 VAL A C 1
ATOM 2039 O O . VAL A 1 253 ? -11.872 7.201 10.971 1.00 95.69 253 VAL A O 1
ATOM 2042 N N . SER A 1 254 ? -10.983 7.537 8.942 1.00 93.94 254 SER A N 1
ATOM 2043 C CA . SER A 1 254 ? -12.027 8.459 8.480 1.00 93.94 254 SER A CA 1
ATOM 2044 C C . SER A 1 254 ? -13.053 7.775 7.575 1.00 93.94 254 SER A C 1
ATOM 2046 O O . SER A 1 254 ? -14.192 8.225 7.471 1.00 93.94 254 SER A O 1
ATOM 2048 N N . CYS A 1 255 ? -12.663 6.680 6.919 1.00 94.69 255 CYS A N 1
ATOM 2049 C CA . CYS A 1 255 ? -13.527 5.914 6.031 1.00 94.69 255 CYS A CA 1
ATOM 2050 C C . CYS A 1 255 ? -13.026 4.482 5.872 1.00 94.69 255 CYS A C 1
ATOM 2052 O O . CYS A 1 255 ? -11.828 4.262 5.676 1.00 94.69 255 CYS A O 1
ATOM 2054 N N . LEU A 1 256 ? -13.948 3.526 5.817 1.00 95.31 256 LEU A N 1
ATOM 2055 C CA . LEU A 1 256 ? -13.661 2.157 5.409 1.00 95.31 256 LEU A CA 1
ATOM 2056 C C . LEU A 1 256 ? -14.670 1.699 4.348 1.00 95.31 256 LEU A C 1
ATOM 2058 O O . LEU A 1 256 ? -15.846 2.058 4.403 1.00 95.31 256 LEU A O 1
ATOM 2062 N N . ARG A 1 257 ? -14.207 0.915 3.365 1.00 95.56 257 ARG A N 1
ATOM 2063 C CA . ARG A 1 257 ? -15.078 0.181 2.433 1.00 95.56 257 ARG A CA 1
ATOM 2064 C C . ARG A 1 257 ? -14.694 -1.285 2.355 1.00 95.56 257 ARG A C 1
ATOM 2066 O O . ARG A 1 257 ? -13.514 -1.643 2.275 1.00 95.56 257 ARG A O 1
ATOM 2073 N N . THR A 1 258 ? -15.703 -2.138 2.263 1.00 95.12 258 THR A N 1
ATOM 2074 C CA . THR A 1 258 ? -15.551 -3.591 2.113 1.00 95.12 258 THR A CA 1
ATOM 2075 C C . THR A 1 258 ? -15.993 -4.043 0.721 1.00 95.12 258 THR A C 1
ATOM 2077 O O . THR A 1 258 ? -16.512 -3.254 -0.066 1.00 95.12 258 THR A O 1
ATOM 2080 N N . VAL A 1 259 ? -15.801 -5.319 0.384 1.00 90.75 259 VAL A N 1
ATOM 2081 C CA . VAL A 1 259 ? -16.264 -5.878 -0.905 1.00 90.75 259 VAL A CA 1
ATOM 2082 C C . VAL A 1 259 ? -17.779 -5.692 -1.110 1.00 90.75 259 VAL A C 1
ATOM 2084 O O . VAL A 1 259 ? -18.221 -5.430 -2.227 1.00 90.75 259 VAL A O 1
ATOM 2087 N N . ASN A 1 260 ? -18.574 -5.759 -0.036 1.00 86.62 260 ASN A N 1
ATOM 2088 C CA . ASN A 1 260 ? -20.039 -5.680 -0.111 1.00 86.62 260 ASN A CA 1
ATOM 2089 C C . ASN A 1 260 ? -20.608 -4.325 0.330 1.00 86.62 260 ASN A C 1
ATOM 2091 O O . ASN A 1 260 ? -21.827 -4.149 0.283 1.00 86.62 260 ASN A O 1
ATOM 2095 N N . ASN A 1 261 ? -19.763 -3.377 0.748 1.00 86.94 261 ASN A N 1
ATOM 2096 C CA . ASN A 1 261 ? -20.186 -2.008 1.003 1.00 86.94 261 ASN A CA 1
ATOM 2097 C C . ASN A 1 261 ? -19.442 -1.032 0.089 1.00 86.94 261 ASN A C 1
ATOM 2099 O O . ASN A 1 261 ? -18.227 -0.856 0.174 1.00 86.94 261 ASN A O 1
ATOM 2103 N N . GLN A 1 262 ? -20.199 -0.422 -0.821 1.00 82.38 262 GLN A N 1
ATOM 2104 C CA . GLN A 1 262 ? -19.694 0.589 -1.740 1.00 82.38 262 GLN A CA 1
ATOM 2105 C C . GLN A 1 262 ? -19.648 1.970 -1.094 1.00 82.38 262 GLN A C 1
ATOM 2107 O O . GLN A 1 262 ? -18.885 2.805 -1.574 1.00 82.38 262 GLN A O 1
ATOM 2112 N N . ASP A 1 263 ? -20.428 2.209 -0.045 1.00 88.12 263 ASP A N 1
ATOM 2113 C CA . ASP A 1 263 ? -20.477 3.485 0.646 1.00 88.12 263 ASP A CA 1
ATOM 2114 C C . ASP A 1 263 ? -19.360 3.577 1.680 1.00 88.12 263 ASP A C 1
ATOM 2116 O O . ASP A 1 263 ? -18.846 2.581 2.189 1.00 88.12 263 ASP A O 1
ATOM 2120 N N . CYS A 1 264 ? -18.940 4.810 1.928 1.00 84.69 264 CYS A N 1
ATOM 2121 C CA . CYS A 1 264 ? -17.933 5.108 2.925 1.00 84.69 264 CYS A CA 1
ATOM 2122 C C . CYS A 1 264 ? -18.556 4.981 4.316 1.00 84.69 264 CYS A C 1
ATOM 2124 O O . CYS A 1 264 ? -19.426 5.776 4.668 1.00 84.69 264 CYS A O 1
ATOM 2126 N N . GLU A 1 265 ? -18.116 3.998 5.098 1.00 79.00 265 GLU A N 1
ATOM 2127 C CA . GLU A 1 265 ? -18.537 3.853 6.492 1.00 79.00 265 GLU A CA 1
ATOM 2128 C C . GLU A 1 265 ? -17.758 4.874 7.340 1.00 79.00 265 GLU A C 1
ATOM 2130 O O . GLU A 1 265 ? -16.672 4.587 7.850 1.00 79.00 265 GLU A O 1
ATOM 2135 N N . VAL A 1 266 ? -18.283 6.104 7.403 1.00 76.81 266 VAL A N 1
ATOM 2136 C CA . VAL A 1 266 ? -17.734 7.206 8.209 1.00 76.81 266 VAL A CA 1
ATOM 2137 C C . VAL A 1 266 ? -18.266 7.102 9.632 1.00 76.81 266 VAL A C 1
ATOM 2139 O O . VAL A 1 266 ? -19.475 7.036 9.845 1.00 76.81 266 VAL A O 1
ATOM 2142 N N . ILE A 1 267 ? -17.370 7.175 10.610 1.00 64.62 267 ILE A N 1
ATOM 2143 C CA . ILE A 1 267 ? -17.733 7.384 12.011 1.00 64.62 267 ILE A CA 1
ATOM 2144 C C . ILE A 1 267 ? -17.588 8.887 12.248 1.00 64.62 267 ILE A C 1
ATOM 2146 O O . ILE A 1 267 ? -16.482 9.410 12.345 1.00 64.62 267 ILE A O 1
ATOM 2150 N N . HIS A 1 268 ? -18.700 9.620 12.183 1.00 54.94 268 HIS A N 1
ATOM 2151 C CA . HIS A 1 268 ? -18.685 11.083 12.235 1.00 54.94 268 HIS A CA 1
ATOM 2152 C C . HIS A 1 268 ? -18.129 11.601 13.576 1.00 54.94 268 HIS A C 1
ATOM 2154 O O . HIS A 1 268 ? -18.711 11.342 14.621 1.00 54.94 268 HIS A O 1
ATOM 2160 N N . GLU A 1 269 ? -17.076 12.428 13.539 1.00 55.09 269 GLU A N 1
ATOM 2161 C CA . GLU A 1 269 ? -16.449 13.050 14.725 1.00 55.09 269 GLU A CA 1
ATOM 2162 C C . GLU A 1 269 ? -17.349 14.043 15.492 1.00 55.09 269 GLU A C 1
ATOM 2164 O O . GLU A 1 269 ? -16.998 14.473 16.589 1.00 55.09 269 GLU A O 1
ATOM 2169 N N . GLN A 1 270 ? -18.491 14.466 14.936 1.00 50.69 270 GLN A N 1
ATOM 2170 C CA . GLN A 1 270 ? -19.265 15.587 15.499 1.00 50.69 270 GLN A CA 1
ATOM 2171 C C . GLN A 1 270 ? -20.525 15.196 16.277 1.00 50.69 270 GLN A C 1
ATOM 2173 O O . GLN A 1 270 ? -21.135 16.054 16.914 1.00 50.69 270 GLN A O 1
ATOM 2178 N N . GLN A 1 271 ? -20.893 13.918 16.298 1.00 48.31 271 GLN A N 1
ATOM 2179 C CA . GLN A 1 271 ? -21.871 13.370 17.237 1.00 48.31 271 GLN A CA 1
ATOM 2180 C C . GLN A 1 271 ? -21.348 12.005 17.678 1.00 48.31 271 GLN A C 1
ATOM 2182 O O . GLN A 1 271 ? -20.760 11.304 16.864 1.00 48.31 271 GLN A O 1
ATOM 2187 N N . GLU A 1 272 ? -21.531 11.634 18.947 1.00 54.53 272 GLU A N 1
ATOM 2188 C CA . GLU A 1 272 ? -21.173 10.325 19.528 1.00 54.53 272 GLU A CA 1
ATOM 2189 C C . GLU A 1 272 ? -21.992 9.166 18.914 1.00 54.53 272 GLU A C 1
ATOM 2191 O O . GLU A 1 272 ? -22.575 8.334 19.607 1.00 54.53 272 GLU A O 1
ATOM 2196 N N . THR A 1 273 ? -22.104 9.120 17.593 1.00 56.28 273 THR A N 1
ATOM 2197 C CA . THR A 1 273 ? -22.702 8.035 16.834 1.00 56.28 273 THR A CA 1
ATOM 2198 C C . THR A 1 273 ? -21.730 6.870 16.876 1.00 56.28 273 THR A C 1
ATOM 2200 O O . THR A 1 273 ? -20.871 6.703 16.014 1.00 56.28 273 THR A O 1
ATOM 2203 N N . LYS A 1 274 ? -21.849 6.086 17.949 1.00 74.12 274 LYS A N 1
ATOM 2204 C CA . LYS A 1 274 ? -21.338 4.719 18.007 1.00 74.12 274 LYS A CA 1
ATOM 2205 C C . LYS A 1 274 ? -21.818 3.960 16.771 1.00 74.12 274 LYS A C 1
ATOM 2207 O O . LYS A 1 274 ? -22.943 4.189 16.321 1.00 74.12 274 LYS A O 1
ATOM 2212 N N . LEU A 1 275 ? -20.997 3.043 16.260 1.00 78.25 275 LEU A N 1
ATOM 2213 C CA . LEU A 1 275 ? -21.454 2.116 15.224 1.00 78.25 275 LEU A CA 1
ATOM 2214 C C . LEU A 1 275 ? -22.702 1.387 15.733 1.00 78.25 275 LEU A C 1
ATOM 2216 O O . LEU A 1 275 ? -22.708 0.849 16.845 1.00 78.25 275 LEU A O 1
ATOM 2220 N N . GLU A 1 276 ? -23.776 1.390 14.943 1.00 81.88 276 GLU A N 1
ATOM 2221 C CA . GLU A 1 276 ? -24.991 0.689 15.337 1.00 81.88 276 GLU A CA 1
ATOM 2222 C C . GLU A 1 276 ? -24.703 -0.818 15.400 1.00 81.88 276 GLU A C 1
ATOM 2224 O O . GLU A 1 276 ? -23.991 -1.376 14.562 1.00 81.88 276 GLU A O 1
ATOM 2229 N N . GLN A 1 277 ? -25.294 -1.521 16.371 1.00 82.88 277 GLN A N 1
ATOM 2230 C CA . GLN A 1 277 ? -25.115 -2.973 16.519 1.00 82.88 277 GLN A CA 1
ATOM 2231 C C . GLN A 1 277 ? -25.447 -3.740 15.220 1.00 82.88 277 GLN A C 1
ATOM 2233 O O . GLN A 1 277 ? -24.888 -4.811 14.962 1.00 82.88 277 GLN A O 1
ATOM 2238 N N . GLY A 1 278 ? -26.347 -3.192 14.394 1.00 82.81 278 GLY A N 1
ATOM 2239 C CA . GLY A 1 278 ? -26.681 -3.718 13.072 1.00 82.81 278 GLY A CA 1
ATOM 2240 C C . GLY A 1 278 ? -25.509 -3.678 12.088 1.00 82.81 278 GLY A C 1
ATOM 2241 O O . GLY A 1 278 ? -25.255 -4.686 11.427 1.00 82.81 278 GLY A O 1
ATOM 2242 N N . ASP A 1 279 ? -24.757 -2.575 12.042 1.00 83.19 279 ASP A N 1
ATOM 2243 C CA . ASP A 1 279 ? -23.602 -2.409 11.151 1.00 83.19 279 ASP A CA 1
ATOM 2244 C C . ASP A 1 279 ? -22.463 -3.352 11.538 1.00 83.19 279 ASP A C 1
ATOM 2246 O O . ASP A 1 279 ? -21.919 -4.057 10.685 1.00 83.19 279 ASP A O 1
ATOM 2250 N N . ILE A 1 280 ? -22.184 -3.465 12.843 1.00 85.56 280 ILE A N 1
ATOM 2251 C CA . ILE A 1 280 ? -21.193 -4.408 13.385 1.00 85.56 280 ILE A CA 1
ATOM 2252 C C . ILE A 1 280 ? -21.552 -5.844 12.985 1.00 85.56 280 ILE A C 1
ATOM 2254 O O . ILE A 1 280 ? -20.724 -6.590 12.457 1.00 85.56 280 ILE A O 1
ATOM 2258 N N . THR A 1 281 ? -22.814 -6.231 13.191 1.00 86.75 281 THR A N 1
ATOM 2259 C CA . THR A 1 281 ? -23.287 -7.588 12.880 1.00 86.75 281 THR A CA 1
ATOM 2260 C C . THR A 1 281 ? -23.200 -7.875 11.381 1.00 86.75 281 THR A C 1
ATOM 2262 O O . THR A 1 281 ? -22.751 -8.952 10.984 1.00 86.75 281 THR A O 1
ATOM 2265 N N . LYS A 1 282 ? -23.593 -6.912 10.539 1.00 86.50 282 LYS A N 1
ATOM 2266 C CA . LYS A 1 282 ? -23.517 -7.027 9.080 1.00 86.50 282 LYS A CA 1
ATOM 2267 C C . LYS A 1 282 ? -22.071 -7.191 8.615 1.00 86.50 282 LYS A C 1
ATOM 2269 O O . LYS A 1 282 ? -21.801 -8.063 7.792 1.00 86.50 282 LYS A O 1
ATOM 2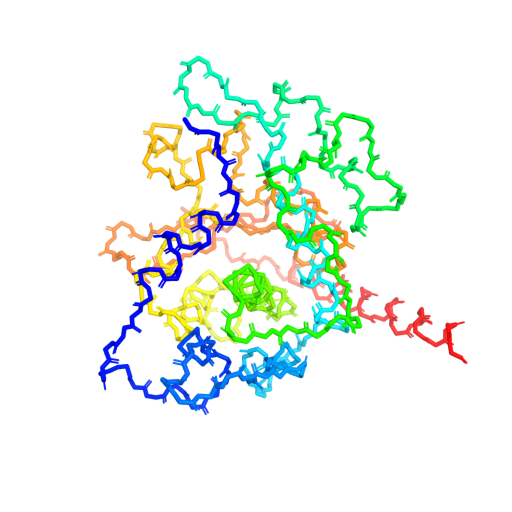274 N N . PHE A 1 283 ? -21.143 -6.405 9.156 1.00 86.69 283 PHE A N 1
ATOM 2275 C CA . PHE A 1 283 ? -19.724 -6.500 8.822 1.00 86.69 283 PHE A CA 1
ATOM 2276 C C . PHE A 1 283 ? -19.147 -7.882 9.161 1.00 86.69 283 PHE A C 1
ATOM 2278 O O . PHE A 1 283 ? -18.526 -8.517 8.308 1.00 86.69 283 PHE A O 1
ATOM 2285 N N . GLU A 1 284 ? -19.394 -8.392 10.370 1.00 89.00 284 GLU A N 1
ATOM 2286 C CA . GLU A 1 284 ? -18.876 -9.702 10.787 1.00 89.00 284 GLU A CA 1
ATOM 2287 C C . GLU A 1 284 ? -19.480 -10.858 9.973 1.00 89.00 284 GLU A C 1
ATOM 2289 O O . GLU A 1 284 ? -18.766 -11.778 9.571 1.00 89.00 284 GLU A O 1
ATOM 2294 N N . GLN A 1 285 ? -20.775 -10.795 9.640 1.00 88.00 285 GLN A N 1
ATOM 2295 C CA . GLN A 1 285 ? -21.419 -11.784 8.765 1.00 88.00 285 GLN A CA 1
ATOM 2296 C C . GLN A 1 285 ? -20.777 -11.825 7.376 1.00 88.00 285 GLN A C 1
ATOM 2298 O O . GLN A 1 285 ? -20.508 -12.895 6.828 1.00 88.00 285 GLN A O 1
ATOM 2303 N N . VAL A 1 286 ? -20.514 -10.654 6.804 1.00 85.31 286 VAL A N 1
ATOM 2304 C CA . VAL A 1 286 ? -19.944 -10.508 5.465 1.00 85.31 286 VAL A CA 1
ATOM 2305 C C . VAL A 1 286 ? -18.490 -10.985 5.443 1.00 85.31 286 VAL A C 1
ATOM 2307 O O . VAL A 1 286 ? -18.102 -11.726 4.536 1.00 85.31 286 VAL A O 1
ATOM 2310 N N . ARG A 1 287 ? -17.709 -10.667 6.480 1.00 85.19 287 ARG A N 1
ATOM 2311 C CA . ARG A 1 287 ? -16.357 -11.206 6.678 1.00 85.19 287 ARG A CA 1
ATOM 2312 C C . ARG A 1 287 ? -16.366 -12.733 6.780 1.00 85.19 287 ARG A C 1
ATOM 2314 O O . ARG A 1 287 ? -15.602 -13.392 6.072 1.00 85.19 287 ARG A O 1
ATOM 2321 N N . ALA A 1 288 ? -17.249 -13.300 7.604 1.00 88.75 288 ALA A N 1
ATOM 2322 C CA . ALA A 1 288 ? -17.384 -14.746 7.766 1.00 88.75 288 ALA A CA 1
ATOM 2323 C C . ALA A 1 288 ? -17.768 -15.441 6.448 1.00 88.75 288 ALA A C 1
ATOM 2325 O O . ALA A 1 288 ? -17.163 -16.451 6.086 1.00 88.75 288 ALA A O 1
ATOM 2326 N N . GLN A 1 289 ? -18.699 -14.866 5.680 1.00 88.25 289 GLN A N 1
ATOM 2327 C CA . GLN A 1 289 ? -19.097 -15.396 4.373 1.00 88.25 289 GLN A CA 1
ATOM 2328 C C . GLN A 1 289 ? -17.932 -15.406 3.373 1.00 88.25 289 GLN A C 1
ATOM 2330 O O . GLN A 1 289 ? -17.738 -16.391 2.663 1.00 88.25 289 GLN A O 1
ATOM 2335 N N . VAL A 1 290 ? -17.132 -14.333 3.315 1.00 83.31 290 VAL A N 1
ATOM 2336 C CA . VAL A 1 290 ? -15.954 -14.261 2.430 1.00 83.31 290 VAL A CA 1
ATOM 2337 C C . VAL A 1 290 ? -14.920 -15.323 2.807 1.00 83.31 290 VAL A C 1
ATOM 2339 O O . VAL A 1 290 ? -14.346 -15.969 1.926 1.00 83.31 290 VAL A O 1
ATOM 2342 N N . GLN A 1 291 ? -14.708 -15.549 4.104 1.00 85.44 291 GLN A N 1
ATOM 2343 C CA . GLN A 1 291 ? -13.815 -16.603 4.582 1.00 85.44 291 GLN A CA 1
ATOM 2344 C C . GLN A 1 291 ? -14.336 -18.006 4.247 1.00 85.44 291 GLN A C 1
ATOM 2346 O O . GLN A 1 291 ? -13.542 -18.863 3.858 1.00 85.44 291 GLN A O 1
ATOM 2351 N N . GLU A 1 292 ? -15.642 -18.250 4.356 1.00 88.56 292 GLU A N 1
ATOM 2352 C CA . GLU A 1 292 ? -16.223 -19.561 4.054 1.00 88.56 292 GLU A CA 1
ATOM 2353 C C . GLU A 1 292 ? -16.214 -19.861 2.551 1.00 88.56 292 GLU A C 1
ATOM 2355 O O . GLU A 1 292 ? -15.687 -20.897 2.147 1.00 88.56 292 GLU A O 1
ATOM 2360 N N . ASN A 1 293 ? -16.634 -18.908 1.710 1.00 84.75 293 ASN A N 1
ATOM 2361 C CA . ASN A 1 293 ? -16.552 -19.027 0.246 1.00 84.75 293 ASN A CA 1
ATOM 2362 C C . ASN A 1 293 ? -15.123 -19.361 -0.214 1.00 84.75 293 ASN A C 1
ATOM 2364 O O . ASN A 1 293 ? -14.904 -20.128 -1.154 1.00 84.75 293 ASN A O 1
ATOM 2368 N N . LYS A 1 294 ? -14.119 -18.790 0.464 1.00 81.50 294 LYS A N 1
ATOM 2369 C CA . LYS A 1 294 ? -12.709 -19.078 0.199 1.00 81.50 294 LYS A CA 1
ATOM 2370 C C . LYS A 1 294 ? -12.340 -20.519 0.558 1.00 81.50 294 LYS A C 1
ATOM 2372 O O . LYS A 1 294 ? -11.644 -21.165 -0.222 1.00 81.50 294 LYS A O 1
ATOM 2377 N N . LYS A 1 295 ? -12.791 -21.033 1.707 1.00 86.62 295 LYS A N 1
ATOM 2378 C CA . LYS A 1 295 ? -12.558 -22.434 2.101 1.00 86.62 295 LYS A CA 1
ATOM 2379 C C . LYS A 1 295 ? -13.209 -23.410 1.127 1.00 86.62 295 LYS A C 1
ATOM 2381 O O . LYS A 1 295 ? -12.574 -24.393 0.758 1.00 86.62 295 LYS A O 1
ATOM 2386 N N . GLU A 1 296 ? -14.438 -23.140 0.698 1.00 91.00 296 GLU A N 1
ATOM 2387 C CA . GLU A 1 296 ? -15.151 -23.982 -0.268 1.00 91.00 296 GLU A CA 1
ATOM 2388 C C . GLU A 1 296 ? -14.417 -24.051 -1.606 1.00 91.00 296 GLU A C 1
ATOM 2390 O O . GLU A 1 296 ? -14.185 -25.141 -2.128 1.00 91.00 296 GLU A O 1
ATOM 2395 N N . ARG A 1 297 ? -13.959 -22.905 -2.117 1.00 86.56 297 ARG A N 1
ATOM 2396 C CA . ARG A 1 297 ? -13.179 -22.862 -3.353 1.00 86.56 297 ARG A CA 1
ATOM 2397 C C . ARG A 1 297 ? -11.882 -23.669 -3.244 1.00 86.56 297 ARG A C 1
ATOM 2399 O O . ARG A 1 297 ? -11.593 -24.461 -4.136 1.00 86.56 297 ARG A O 1
ATOM 2406 N N . MET A 1 298 ? -11.155 -23.549 -2.131 1.00 78.88 298 MET A N 1
ATOM 2407 C CA . MET A 1 298 ? -9.945 -24.351 -1.895 1.00 78.88 298 MET A CA 1
ATOM 2408 C C . MET A 1 298 ? -10.238 -25.859 -1.834 1.00 78.88 298 MET A C 1
ATOM 2410 O O . MET A 1 298 ? -9.427 -26.647 -2.301 1.00 78.88 298 MET A O 1
ATOM 2414 N N . ARG A 1 299 ? -11.400 -26.275 -1.307 1.00 91.44 299 ARG A N 1
ATOM 2415 C CA . ARG A 1 299 ? -11.821 -27.690 -1.313 1.00 91.44 299 ARG A CA 1
ATOM 2416 C C . ARG A 1 299 ? -12.175 -28.211 -2.705 1.00 91.44 299 ARG A C 1
ATOM 2418 O O . ARG A 1 299 ? -12.095 -29.409 -2.918 1.00 91.44 299 ARG A O 1
ATOM 2425 N N . SER A 1 300 ? -12.611 -27.343 -3.618 1.00 91.31 300 SER A N 1
ATOM 2426 C CA . SER A 1 300 ? -12.976 -27.737 -4.986 1.00 91.31 300 SER A CA 1
ATOM 2427 C C . SER A 1 300 ? -11.790 -27.823 -5.952 1.00 91.31 300 SER A C 1
ATOM 2429 O O . SER A 1 300 ? -11.908 -28.447 -7.002 1.00 91.31 300 SER A O 1
ATOM 2431 N N . GLU A 1 301 ? -10.669 -27.179 -5.615 1.00 86.00 301 GLU A N 1
ATOM 2432 C CA . GLU A 1 301 ? -9.462 -27.110 -6.451 1.00 86.00 301 GLU A CA 1
ATOM 2433 C C . GLU A 1 301 ? -8.415 -28.194 -6.100 1.00 86.00 301 GLU A C 1
ATOM 2435 O O . GLU A 1 301 ? -7.428 -28.323 -6.825 1.00 86.00 301 GLU A O 1
ATOM 2440 N N . GLY A 1 302 ? -8.614 -28.962 -5.018 1.00 76.25 302 GLY A N 1
ATOM 2441 C CA . GLY A 1 302 ? -7.715 -30.031 -4.550 1.00 76.25 302 GLY A CA 1
ATOM 2442 C C . GLY A 1 302 ? -8.319 -31.421 -4.674 1.00 76.25 302 GLY A C 1
ATOM 2443 O O . GLY A 1 302 ? -7.554 -32.348 -5.021 1.00 76.25 302 GLY A O 1
#

Sequence (302 aa):
MALRFSSWIEKRLWDKRDLGTEAKEPTEGIRLKELEQTPNTTAEPIDENRWERALGDGFTGLHDLQLRSMLMCQAVELWINNLEETADGVWSPEASECKVEEVGFLFTGIPSAACEPRENNNEWSGLRRSSGLWKQQKHHRNLATCMDLLSIILTLYQNISAKEDGWKIGEEDACQQIYGALNDWAGGKVASEVMNEWFNNMEEKEIGRAGLRIFQAGKARGSHWRRFFEKVGSYVTELQCMKKPSDEKVWEVSCLRTVNNQDCEVIHEQQETKLEQGDITKFEQVRAQVQENKKERMRSEG

Organism: NCBI:txid1237626

Radius of gyration: 19.0 Å; chains: 1; bounding box: 57×52×46 Å

pLDDT: mean 90.11, std 9.59, range [48.31, 98.44]

Secondary structure (DSSP, 8-state):
----HHHHIIIIIITTS---TTS---SSS--GGGGSPPTT-S--BPPGGGGGGTT-TT--PPTTHHHHHHHHHHHHHHHHHTPEEPTTS-EETTT-S--GGGS-TTSSSSPPGGGPPPTTT-SSTT--GGG--BTT-HHHHHHHHHHHHHHHHHHHHHH-EEETTEEEETTEEHHHHHHHHHHHHH-HHHHHHHHHHHTB---HHHHTT-SS-B--TT--GGGGGHHHHHHTT-SEEEEEEEE-TT-TT-EEEEEEEETTEEEEE---TTS--PPPHHHHHHHHHHHHHHHHHHHHHHHH--

Foldseek 3Di:
DQDFPLVLLCPQFVVQFDPDPPQPQPPFAAALCVLADDPPDPWDFDDQCRLVGRPHPDFDFDPPLSLLLLLLLQLVRLLRRQFDQDPVRFTECVPQPQHSLQLPSLHPDHRDPSSDDDPPRRLRNPPDSPPTATSVDSSSSSSVSSSSLSSLVLRLLLQFAADQQAGDRVPHASLLVQLVSQCSHGRNSSSLLCLCQAAEQDDLVCLVVRSRRYDDPPDGNQRVQQVSCVSSLRQWRGWHWYADPVDRSDIHTQFTDGPPRPDTPGPDPPDSRGPPPVNNVVSVVSSVVSVVVVVVVVVVVD